Protein AF-A0A1W5D632-F1 (afdb_monomer)

Secondary structure (DSSP, 8-state):
--HHHHHHHHHTSSSSSS--------EEEEEEEEEETT-SSPEEEEEEEEETTSS-EEEEEE------SSGGGSEEEEEEE-TTT--EEEEEEEGGGGSTTSEEEEEEEE-TTS-EEEEEEEEE-----SS--------EEEEEEE-PPPPPP-PPPP--B-TTSSB-PPP----HHHHHHHHHHHHHHHHHHH----

Foldseek 3Di:
DPPVVVVVVVVVVVPPPDDPPVVPQPKDKAWKWKAQQPDPDTDTAWIWIAGLVRPDIDTPDGDQDDQDPDPSRQKIWIWHADPVVRDTAEDIDGSCLSDLQWAKEKEFEAEPVGDTRYIDIDTDHDPPDDDDDPDRDHHYHYHYHYDDDDDDDPDDDDQDADPVRDRPDDDPDQPPCSVCVVVVVVVVVCCVVVVDDD

Mean predicted aligned error: 16.26 Å

Structure (mmCIF, N/CA/C/O backbone):
data_AF-A0A1W5D632-F1
#
_entry.id   AF-A0A1W5D632-F1
#
loop_
_atom_site.group_PDB
_atom_site.id
_atom_site.type_symbol
_atom_site.label_atom_id
_atom_site.label_alt_id
_atom_site.label_comp_id
_atom_site.label_asym_id
_atom_site.label_entity_id
_atom_site.label_seq_id
_atom_site.pdbx_PDB_ins_code
_atom_site.Cartn_x
_atom_site.Cartn_y
_atom_site.Cartn_z
_atom_site.occupancy
_atom_site.B_iso_or_equiv
_atom_site.auth_seq_id
_atom_site.auth_comp_id
_atom_site.auth_asym_id
_atom_site.auth_atom_id
_atom_site.pdbx_PDB_model_num
ATOM 1 N N . MET A 1 1 ? 11.021 -22.655 64.693 1.00 50.50 1 MET A N 1
ATOM 2 C CA . MET A 1 1 ? 11.831 -21.876 63.725 1.00 50.50 1 MET A CA 1
ATOM 3 C C . MET A 1 1 ? 11.764 -22.378 62.275 1.00 50.50 1 MET A C 1
ATOM 5 O O . MET A 1 1 ? 12.268 -21.688 61.406 1.00 50.50 1 MET A O 1
ATOM 9 N N . HIS A 1 2 ? 11.099 -23.499 61.962 1.00 46.38 2 HIS A N 1
ATOM 10 C CA . HIS A 1 2 ? 11.041 -24.023 60.582 1.00 46.38 2 HIS A CA 1
ATOM 11 C C . HIS A 1 2 ? 9.875 -23.495 59.721 1.00 46.38 2 HIS A C 1
ATOM 13 O O . HIS A 1 2 ? 9.861 -23.705 58.517 1.00 46.38 2 HIS A O 1
ATOM 19 N N . TRP A 1 3 ? 8.909 -22.786 60.314 1.00 38.91 3 TRP A N 1
ATOM 20 C CA . TRP A 1 3 ? 7.644 -22.440 59.647 1.00 38.91 3 TRP A CA 1
ATOM 21 C C . TRP A 1 3 ? 7.685 -21.047 58.992 1.00 38.91 3 TRP A C 1
ATOM 23 O O . TRP A 1 3 ? 6.908 -20.753 58.093 1.00 38.91 3 TRP A O 1
ATOM 33 N N . ILE A 1 4 ? 8.643 -20.206 59.399 1.00 51.44 4 ILE A N 1
ATOM 34 C CA . ILE A 1 4 ? 8.851 -18.855 58.851 1.00 51.44 4 ILE A CA 1
ATOM 35 C C . ILE A 1 4 ? 9.631 -18.911 57.525 1.00 51.44 4 ILE A C 1
ATOM 37 O O . ILE A 1 4 ? 9.389 -18.108 56.630 1.00 51.44 4 ILE A O 1
ATOM 41 N N . VAL A 1 5 ? 10.510 -19.905 57.357 1.00 49.22 5 VAL A N 1
ATOM 42 C CA . VAL A 1 5 ? 11.346 -20.053 56.152 1.00 49.22 5 VAL A CA 1
ATOM 43 C C . VAL A 1 5 ? 10.524 -20.515 54.941 1.00 49.22 5 VAL A C 1
ATOM 45 O O . VAL A 1 5 ? 10.772 -20.067 53.828 1.00 49.22 5 VAL A O 1
ATOM 48 N N . VAL A 1 6 ? 9.488 -21.337 55.147 1.00 48.78 6 VAL A N 1
ATOM 49 C CA . VAL A 1 6 ? 8.637 -21.840 54.049 1.00 48.78 6 VAL A CA 1
ATOM 50 C C . VAL A 1 6 ? 7.739 -20.737 53.465 1.00 48.78 6 VAL A C 1
ATOM 52 O O . VAL A 1 6 ? 7.505 -20.707 52.260 1.00 48.78 6 VAL A O 1
ATOM 55 N N . SER A 1 7 ? 7.297 -19.781 54.290 1.00 47.12 7 SER A N 1
ATOM 56 C CA . SER A 1 7 ? 6.433 -18.668 53.856 1.00 47.12 7 SER A CA 1
ATOM 57 C C . SER A 1 7 ? 7.182 -17.623 53.011 1.00 47.12 7 SER A C 1
ATOM 59 O O . SER A 1 7 ? 6.638 -17.075 52.054 1.00 47.12 7 SER A O 1
ATOM 61 N N . LEU A 1 8 ? 8.469 -17.403 53.301 1.00 47.91 8 LEU A N 1
ATOM 62 C CA . LEU A 1 8 ? 9.328 -16.479 52.550 1.00 47.91 8 LEU A CA 1
ATOM 63 C C . LEU A 1 8 ? 9.711 -17.016 51.164 1.00 47.91 8 LEU A C 1
ATOM 65 O O . LEU A 1 8 ? 9.835 -16.237 50.224 1.00 47.91 8 LEU A O 1
ATOM 69 N N . VAL A 1 9 ? 9.823 -18.340 51.020 1.00 52.03 9 VAL A N 1
ATOM 70 C CA . VAL A 1 9 ? 10.097 -18.987 49.727 1.00 52.03 9 VAL A CA 1
ATOM 71 C C . VAL A 1 9 ? 8.848 -19.017 48.839 1.00 52.03 9 VAL A C 1
ATOM 73 O O . VAL A 1 9 ? 8.968 -18.887 47.626 1.00 52.03 9 VAL A O 1
ATOM 76 N N . LEU A 1 10 ? 7.636 -19.101 49.403 1.00 46.00 10 LEU A N 1
ATOM 77 C CA . LEU A 1 10 ? 6.402 -19.046 48.602 1.00 46.00 10 LEU A CA 1
ATOM 78 C C . LEU A 1 10 ? 6.080 -17.628 48.084 1.00 46.00 10 LEU A C 1
ATOM 80 O O . LEU A 1 10 ? 5.500 -17.484 47.010 1.00 46.00 10 LEU A O 1
ATOM 84 N N . MET A 1 11 ? 6.489 -16.579 48.808 1.00 48.22 11 MET A N 1
ATOM 85 C CA . MET A 1 11 ? 6.299 -15.174 48.409 1.00 48.22 11 MET A CA 1
ATOM 86 C C . MET A 1 11 ? 7.312 -14.679 47.363 1.00 48.22 11 MET A C 1
ATOM 88 O O . MET A 1 11 ? 7.039 -13.697 46.678 1.00 48.22 11 MET A O 1
ATOM 92 N N . SER A 1 12 ? 8.447 -15.363 47.177 1.00 48.06 12 SER A N 1
ATOM 93 C CA . SER A 1 12 ? 9.431 -15.020 46.138 1.00 48.06 12 SER A CA 1
ATOM 94 C C . SER A 1 12 ? 9.114 -15.597 44.753 1.00 48.06 12 SER A C 1
ATOM 96 O O . SER A 1 12 ? 9.771 -15.227 43.785 1.00 48.06 12 SER A O 1
ATOM 98 N N . TYR A 1 13 ? 8.110 -16.473 44.627 1.00 43.47 13 TYR A N 1
ATOM 99 C CA . TYR A 1 13 ? 7.649 -16.969 43.320 1.00 43.47 13 TYR A CA 1
ATOM 100 C C . TYR A 1 13 ? 6.470 -16.179 42.742 1.00 43.47 13 TYR A C 1
ATOM 102 O O . TYR A 1 13 ? 6.151 -16.350 41.568 1.00 43.47 13 TYR A O 1
ATOM 110 N N . LEU A 1 14 ? 5.838 -15.288 43.517 1.00 45.06 14 LEU A N 1
ATOM 111 C CA . LEU A 1 14 ? 4.689 -14.508 43.037 1.00 45.06 14 LEU A CA 1
ATOM 112 C C . LEU A 1 14 ? 5.078 -13.151 42.417 1.00 45.06 14 LEU A C 1
ATOM 114 O O . LEU A 1 14 ? 4.251 -12.500 41.788 1.00 45.06 14 LEU A O 1
ATOM 118 N N . THR A 1 15 ? 6.339 -12.730 42.534 1.00 48.25 15 THR A N 1
ATOM 119 C CA . THR A 1 15 ? 6.822 -11.409 42.087 1.00 48.25 15 THR A CA 1
ATOM 120 C C . THR A 1 15 ? 7.487 -11.381 40.707 1.00 48.25 15 THR A C 1
ATOM 122 O O . THR A 1 15 ? 7.914 -10.315 40.279 1.00 48.25 15 THR A O 1
ATOM 125 N N . VAL A 1 16 ? 7.536 -12.496 39.966 1.00 50.16 16 VAL A N 1
ATOM 126 C CA . VAL A 1 16 ? 8.177 -12.549 38.627 1.00 50.16 16 VAL A CA 1
ATOM 127 C C . VAL A 1 16 ? 7.172 -12.785 37.485 1.00 50.16 16 VAL A C 1
ATOM 129 O O . VAL A 1 16 ? 7.555 -12.946 36.334 1.00 50.16 16 VAL A O 1
ATOM 132 N N . ALA A 1 17 ? 5.865 -12.764 37.760 1.00 47.81 17 ALA A N 1
ATOM 133 C CA . ALA A 1 17 ? 4.834 -13.035 36.749 1.00 47.81 17 ALA A CA 1
ATOM 134 C C . ALA A 1 17 ? 4.054 -11.795 36.270 1.00 47.81 17 ALA A C 1
ATOM 136 O O . ALA A 1 17 ? 3.025 -11.946 35.613 1.00 47.81 17 ALA A O 1
ATOM 137 N N . LEU A 1 18 ? 4.518 -10.573 36.561 1.00 49.91 18 LEU A N 1
ATOM 138 C CA . LEU A 1 18 ? 3.980 -9.369 35.924 1.00 49.91 18 LEU A CA 1
ATOM 139 C C . LEU A 1 18 ? 5.031 -8.678 35.050 1.00 49.91 18 LEU A C 1
ATOM 141 O O . LEU A 1 18 ? 6.044 -8.170 35.520 1.00 49.91 18 LEU A O 1
ATOM 145 N N . SER A 1 19 ? 4.681 -8.637 33.764 1.00 48.50 19 SER A N 1
ATOM 146 C CA . SER A 1 19 ? 5.107 -7.687 32.737 1.00 48.50 19 SER A CA 1
ATOM 147 C C . SER A 1 19 ? 6.529 -7.786 32.184 1.00 48.50 19 SER A C 1
ATOM 149 O O . SER A 1 19 ? 7.231 -6.787 32.083 1.00 48.50 19 SER A O 1
ATOM 151 N N . SER A 1 20 ? 6.896 -8.945 31.640 1.00 43.66 20 SER A N 1
ATOM 152 C CA . SER A 1 20 ? 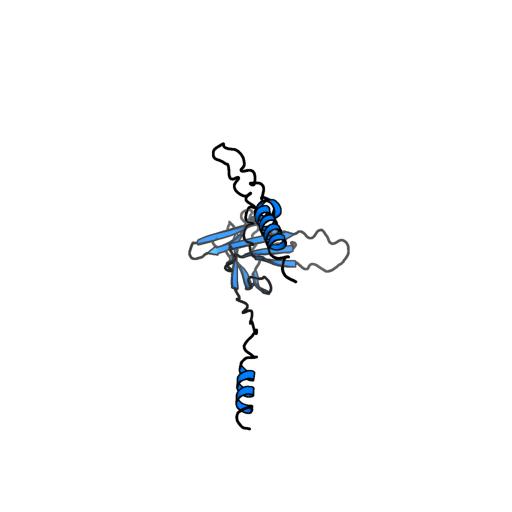7.548 -8.949 30.325 1.00 43.66 20 SER A CA 1
ATOM 153 C C . SER A 1 20 ? 6.462 -9.175 29.274 1.00 43.66 20 SER A C 1
ATOM 155 O O . SER A 1 20 ? 6.236 -10.291 28.812 1.00 43.66 20 SER A O 1
ATOM 157 N N . GLN A 1 21 ? 5.718 -8.116 28.946 1.00 46.38 21 GLN A N 1
ATOM 158 C CA . GLN A 1 21 ? 4.906 -8.114 27.734 1.00 46.38 21 GLN A CA 1
ATOM 159 C C . GLN A 1 21 ? 5.914 -8.006 26.584 1.00 46.38 21 GLN A C 1
ATOM 161 O O . GLN A 1 21 ? 6.254 -6.909 26.145 1.00 46.38 21 GLN A O 1
ATOM 166 N N . GLU A 1 22 ? 6.485 -9.143 26.171 1.00 45.03 22 GLU A N 1
ATOM 167 C CA . GLU A 1 22 ? 7.144 -9.232 24.874 1.00 45.03 22 GLU A CA 1
ATOM 168 C C . GLU A 1 22 ? 6.083 -8.830 23.863 1.00 45.03 22 GLU A C 1
ATOM 170 O O . GLU A 1 22 ? 5.120 -9.548 23.598 1.00 45.03 22 GLU A O 1
ATOM 175 N N . ASN A 1 23 ? 6.208 -7.603 23.375 1.00 52.03 23 ASN A N 1
ATOM 176 C CA . ASN A 1 23 ? 5.409 -7.097 22.287 1.00 52.03 23 ASN A CA 1
ATOM 177 C C . ASN A 1 23 ? 5.907 -7.872 21.065 1.00 52.03 23 ASN A C 1
ATOM 179 O O . ASN A 1 23 ? 6.816 -7.409 20.381 1.00 52.03 23 ASN A O 1
ATOM 183 N N . THR A 1 24 ? 5.427 -9.106 20.883 1.00 56.47 24 THR A N 1
ATOM 184 C CA . THR A 1 24 ? 5.808 -9.967 19.766 1.00 56.47 24 THR A CA 1
ATOM 185 C C . THR A 1 24 ? 5.539 -9.169 18.504 1.00 56.47 24 THR A C 1
ATOM 187 O O . THR A 1 24 ? 4.383 -8.901 18.166 1.00 56.47 24 THR A O 1
ATOM 190 N N . VAL A 1 25 ? 6.607 -8.695 17.865 1.00 66.69 25 VAL A N 1
ATOM 191 C CA . VAL A 1 25 ? 6.507 -7.935 16.625 1.00 66.69 25 VAL A CA 1
ATOM 192 C C . VAL A 1 25 ? 6.055 -8.940 15.580 1.00 66.69 25 VAL A C 1
ATOM 194 O O . VAL A 1 25 ? 6.850 -9.732 15.085 1.00 66.69 25 VAL A O 1
ATOM 197 N N . GLN A 1 26 ? 4.751 -8.971 15.319 1.00 80.12 26 GLN A N 1
ATOM 198 C CA . GLN A 1 26 ? 4.197 -9.773 14.244 1.00 80.12 26 GLN A CA 1
ATOM 199 C C . GLN A 1 26 ? 4.681 -9.154 12.932 1.00 80.12 26 GLN A C 1
ATOM 201 O O . GLN A 1 26 ? 4.262 -8.058 12.558 1.00 80.12 26 GLN A O 1
ATOM 206 N N . GLU A 1 27 ? 5.643 -9.818 12.296 1.00 88.19 27 GLU A N 1
ATOM 207 C CA . GLU A 1 27 ? 6.195 -9.385 11.018 1.00 88.19 27 GLU A CA 1
ATOM 208 C C . GLU A 1 27 ? 5.294 -9.860 9.876 1.00 88.19 27 GLU A C 1
ATOM 210 O O . GLU A 1 27 ? 4.862 -11.012 9.816 1.00 88.19 27 GLU A O 1
ATOM 215 N N . HIS A 1 28 ? 5.020 -8.943 8.958 1.00 91.00 28 HIS A N 1
ATOM 216 C CA . HIS A 1 28 ? 4.263 -9.166 7.739 1.00 91.00 28 HIS A CA 1
ATOM 217 C C . HIS A 1 28 ? 5.188 -8.996 6.535 1.00 91.00 28 HIS A C 1
ATOM 219 O O . HIS A 1 28 ? 6.219 -8.324 6.600 1.00 91.00 28 HIS A O 1
ATOM 225 N N . SER A 1 29 ? 4.827 -9.606 5.409 1.00 92.31 29 SER A N 1
ATOM 226 C CA . SER A 1 29 ? 5.559 -9.451 4.153 1.00 92.31 29 SER A CA 1
ATOM 227 C C . SER A 1 29 ? 4.599 -9.248 2.997 1.00 92.31 29 SER A C 1
ATOM 229 O O . SER A 1 29 ? 3.521 -9.841 2.961 1.00 92.31 29 SER A O 1
ATOM 231 N N . ALA A 1 30 ? 4.999 -8.412 2.044 1.00 92.50 30 ALA A N 1
ATOM 232 C CA . ALA A 1 30 ? 4.218 -8.156 0.845 1.00 92.50 30 ALA A CA 1
ATOM 233 C C . ALA A 1 30 ? 5.113 -7.890 -0.365 1.00 92.50 30 ALA A C 1
ATOM 235 O O . ALA A 1 30 ? 6.205 -7.332 -0.244 1.00 92.50 30 ALA A O 1
ATOM 236 N N . THR A 1 31 ? 4.592 -8.247 -1.537 1.00 94.88 31 THR A N 1
ATOM 237 C CA . THR A 1 31 ? 5.191 -7.932 -2.834 1.00 94.88 31 THR A CA 1
ATOM 238 C C . THR A 1 31 ? 4.327 -6.904 -3.545 1.00 94.88 31 THR A C 1
ATOM 240 O O . THR A 1 31 ? 3.124 -7.103 -3.736 1.00 94.88 31 THR A O 1
ATOM 243 N N . ILE A 1 32 ? 4.956 -5.813 -3.966 1.00 95.19 32 ILE A N 1
ATOM 244 C CA . ILE A 1 32 ? 4.361 -4.801 -4.830 1.00 95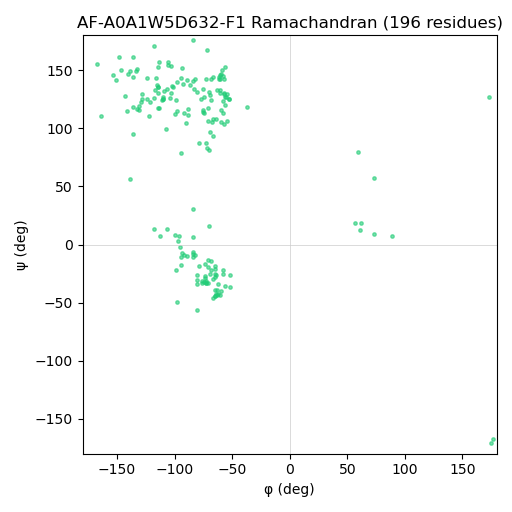.19 32 ILE A CA 1
ATOM 245 C C . ILE A 1 32 ? 4.799 -5.071 -6.263 1.00 95.19 32 ILE A C 1
ATOM 247 O O . ILE A 1 32 ? 5.958 -5.392 -6.534 1.00 95.19 32 ILE A O 1
ATOM 251 N N . TYR A 1 33 ? 3.865 -4.906 -7.186 1.00 94.56 33 TYR A N 1
ATOM 252 C CA . TYR A 1 33 ? 4.041 -5.136 -8.606 1.00 94.56 33 TYR A CA 1
ATOM 253 C C . TYR A 1 33 ? 3.921 -3.834 -9.393 1.00 94.56 33 TYR A C 1
ATOM 255 O O . TYR A 1 33 ? 3.206 -2.905 -9.006 1.00 94.56 33 TYR A O 1
ATOM 263 N N . ALA A 1 34 ? 4.593 -3.811 -10.537 1.00 93.62 34 ALA A N 1
ATOM 264 C CA . ALA A 1 34 ? 4.408 -2.838 -11.593 1.00 93.62 34 ALA A CA 1
ATOM 265 C C . ALA A 1 34 ? 3.851 -3.546 -12.828 1.00 93.62 34 ALA A C 1
ATOM 267 O O . ALA A 1 34 ? 4.308 -4.621 -13.207 1.00 93.62 34 ALA A O 1
ATOM 268 N N . TRP A 1 35 ? 2.853 -2.954 -13.470 1.00 92.50 35 TRP A N 1
ATOM 269 C CA . TRP A 1 35 ? 2.220 -3.525 -14.648 1.00 92.50 35 TRP A CA 1
ATOM 270 C C . TRP A 1 35 ? 2.014 -2.445 -15.713 1.00 92.50 35 TRP A C 1
ATOM 272 O O . TRP A 1 35 ? 1.032 -1.697 -15.658 1.00 92.50 35 TRP A O 1
ATOM 282 N N . PRO A 1 36 ? 2.954 -2.326 -16.667 1.00 90.06 36 PRO A N 1
ATOM 283 C CA . PRO A 1 36 ? 2.768 -1.506 -17.859 1.00 90.06 36 PRO A CA 1
ATOM 284 C C . PRO A 1 36 ? 1.582 -2.014 -18.683 1.00 90.06 36 PRO A C 1
ATOM 286 O O . PRO A 1 36 ? 1.377 -3.224 -18.776 1.00 90.06 36 PRO A O 1
ATOM 289 N N . PHE A 1 37 ? 0.824 -1.115 -19.313 1.00 85.00 37 PHE A N 1
ATOM 290 C CA . PHE A 1 37 ? -0.334 -1.507 -20.135 1.00 85.00 37 PHE A CA 1
ATOM 291 C C . PHE A 1 37 ? 0.053 -2.318 -21.380 1.00 85.00 37 PHE A C 1
ATOM 293 O O . PHE A 1 37 ? -0.752 -3.114 -21.852 1.00 85.00 37 PHE A O 1
ATOM 300 N N . SER A 1 38 ? 1.284 -2.158 -21.869 1.00 82.50 38 SER A N 1
ATOM 301 C CA . SER A 1 38 ? 1.842 -2.947 -22.973 1.00 82.50 38 SER A CA 1
ATOM 302 C C . SER A 1 38 ? 2.211 -4.386 -22.584 1.00 82.50 38 SER A C 1
ATOM 304 O O . SER A 1 38 ? 2.433 -5.226 -23.456 1.00 82.50 38 SER A O 1
ATOM 306 N N . SER A 1 39 ? 2.321 -4.683 -21.283 1.00 86.12 39 SER A N 1
ATOM 307 C CA . SER A 1 39 ? 2.764 -5.988 -20.799 1.00 86.12 39 SER A CA 1
ATOM 308 C C . SER A 1 39 ? 1.577 -6.908 -20.553 1.00 86.12 39 SER A C 1
ATOM 310 O O . SER A 1 39 ? 0.587 -6.529 -19.926 1.00 86.12 39 SER A O 1
ATOM 312 N N . ALA A 1 40 ? 1.712 -8.172 -20.951 1.00 87.25 40 ALA A N 1
ATOM 313 C CA . ALA A 1 40 ? 0.713 -9.195 -20.659 1.00 87.25 40 ALA A CA 1
ATOM 314 C C . ALA A 1 40 ? 0.646 -9.556 -19.162 1.00 87.25 40 ALA A C 1
ATOM 316 O O . ALA A 1 40 ? -0.385 -10.041 -18.697 1.00 87.25 40 ALA A O 1
ATOM 317 N N . GLN A 1 41 ? 1.736 -9.352 -18.410 1.00 88.38 41 GLN A N 1
ATOM 318 C CA . GLN A 1 41 ? 1.843 -9.757 -17.005 1.00 88.38 41 GLN A CA 1
ATOM 319 C C . GLN A 1 41 ? 2.537 -8.689 -16.139 1.00 88.38 41 GLN A C 1
ATOM 321 O O . GLN A 1 41 ? 3.412 -7.967 -16.632 1.00 88.38 41 GLN A O 1
ATOM 326 N N . PRO A 1 42 ? 2.169 -8.589 -14.847 1.00 91.75 42 PRO A N 1
ATOM 327 C CA . PRO A 1 42 ? 2.843 -7.716 -13.892 1.00 91.75 42 PRO A CA 1
ATOM 328 C C . PRO A 1 42 ? 4.263 -8.210 -13.580 1.00 91.75 42 PRO A C 1
ATOM 330 O O . PRO A 1 42 ? 4.500 -9.409 -13.433 1.00 91.75 42 PRO A O 1
ATOM 333 N N . SER A 1 43 ? 5.201 -7.280 -13.412 1.00 91.94 43 SER A N 1
ATOM 334 C CA . SER A 1 43 ? 6.557 -7.536 -12.922 1.00 91.94 43 SER A CA 1
ATOM 335 C C . SER A 1 43 ? 6.698 -7.107 -11.460 1.00 91.94 43 SER A C 1
ATOM 337 O O . SER A 1 43 ? 5.962 -6.248 -10.969 1.00 91.94 43 SER A O 1
ATOM 339 N N . LYS A 1 44 ? 7.629 -7.724 -10.726 1.00 93.44 44 LYS A N 1
ATOM 340 C CA . LYS A 1 44 ? 7.902 -7.340 -9.335 1.00 93.44 44 LYS A CA 1
ATOM 341 C C . LYS A 1 44 ? 8.554 -5.961 -9.289 1.00 93.44 44 LYS A C 1
ATOM 343 O O . LYS A 1 44 ? 9.555 -5.733 -9.959 1.00 93.44 44 LYS A O 1
ATOM 348 N N . LEU A 1 45 ? 7.995 -5.079 -8.467 1.00 93.25 45 LEU A N 1
ATOM 349 C CA . LEU A 1 45 ? 8.535 -3.749 -8.196 1.00 93.25 45 LEU A CA 1
ATOM 350 C C . LEU A 1 45 ? 9.331 -3.740 -6.894 1.00 93.25 45 LEU A C 1
ATOM 352 O O . LEU A 1 45 ? 10.445 -3.223 -6.861 1.00 93.25 45 LEU A O 1
ATOM 356 N N . ALA A 1 46 ? 8.755 -4.282 -5.819 1.00 93.50 46 ALA A N 1
ATOM 357 C CA . ALA A 1 46 ? 9.392 -4.284 -4.511 1.00 93.50 46 ALA A CA 1
ATOM 358 C C . ALA A 1 46 ? 8.920 -5.445 -3.634 1.00 93.50 46 ALA A C 1
ATOM 360 O O . ALA A 1 46 ? 7.744 -5.800 -3.664 1.00 93.50 46 ALA A O 1
ATOM 361 N N . ASP A 1 47 ? 9.822 -5.966 -2.808 1.00 93.94 47 ASP A N 1
ATOM 362 C CA . ASP A 1 47 ? 9.505 -6.891 -1.720 1.00 93.94 47 ASP A CA 1
ATOM 363 C C . ASP A 1 47 ? 9.815 -6.196 -0.392 1.00 93.94 47 ASP A C 1
ATOM 365 O O . ASP A 1 47 ? 10.904 -5.638 -0.221 1.00 93.94 47 ASP A O 1
ATOM 369 N N . LEU A 1 48 ? 8.869 -6.224 0.546 1.00 92.06 48 LEU A N 1
ATOM 370 C CA . LEU A 1 48 ? 9.028 -5.585 1.848 1.00 92.06 48 LEU A CA 1
ATOM 371 C C . LEU A 1 48 ? 8.620 -6.491 3.005 1.00 92.06 48 LEU A C 1
ATOM 373 O O . LEU A 1 48 ? 7.708 -7.311 2.886 1.00 92.06 48 LEU A O 1
ATOM 377 N N . THR A 1 49 ? 9.268 -6.259 4.140 1.00 92.88 49 THR A N 1
ATOM 378 C CA . THR A 1 49 ? 8.911 -6.801 5.449 1.00 92.88 49 THR A CA 1
ATOM 379 C C . THR A 1 49 ? 8.552 -5.640 6.365 1.00 92.88 49 THR A C 1
ATOM 381 O O . THR A 1 49 ? 9.268 -4.636 6.402 1.00 92.88 49 THR A O 1
ATOM 384 N N . TYR A 1 50 ? 7.440 -5.743 7.087 1.00 91.19 50 TYR A N 1
ATOM 385 C CA . TYR A 1 50 ? 6.935 -4.649 7.910 1.00 91.19 50 TYR A CA 1
ATOM 386 C C . TYR A 1 50 ? 6.198 -5.115 9.163 1.00 91.19 50 TYR A C 1
ATOM 388 O O . TYR A 1 50 ? 5.732 -6.249 9.236 1.00 91.19 50 TYR A O 1
ATOM 396 N N . ASP A 1 51 ? 6.048 -4.210 10.129 1.00 89.12 51 ASP A N 1
ATOM 397 C CA . ASP A 1 51 ? 5.121 -4.345 11.250 1.00 89.12 51 ASP A CA 1
ATOM 398 C C . ASP A 1 51 ? 3.895 -3.424 11.083 1.00 89.12 51 ASP A C 1
ATOM 400 O O . ASP A 1 51 ? 3.932 -2.407 10.387 1.00 89.12 51 ASP A O 1
ATOM 404 N N . LEU A 1 52 ? 2.783 -3.762 11.741 1.00 84.75 52 LEU A N 1
ATOM 405 C CA . LEU A 1 52 ? 1.520 -3.012 11.610 1.00 84.75 52 LEU A CA 1
ATOM 406 C C . LEU A 1 52 ? 1.590 -1.575 12.117 1.00 84.75 52 LEU A C 1
ATOM 408 O O . LEU A 1 52 ? 0.826 -0.719 11.681 1.00 84.75 52 LEU A O 1
ATOM 412 N N . TYR A 1 53 ? 2.497 -1.319 13.050 1.00 79.19 53 TYR A N 1
ATOM 413 C CA . TYR A 1 53 ? 2.624 -0.029 13.714 1.00 79.19 53 TYR A CA 1
ATOM 414 C C . TYR A 1 53 ? 3.702 0.851 13.072 1.00 79.19 53 TYR A C 1
ATOM 416 O O . TYR A 1 53 ? 4.022 1.905 13.617 1.00 79.19 53 TYR A O 1
ATOM 424 N N . GLY A 1 54 ? 4.269 0.428 11.934 1.00 70.31 54 GLY A N 1
ATOM 425 C CA . GLY A 1 54 ? 5.279 1.183 11.190 1.00 70.31 54 GLY A CA 1
ATOM 426 C C . GLY A 1 54 ? 6.574 1.430 11.970 1.00 70.31 54 GLY A C 1
ATOM 427 O O . GLY A 1 54 ? 7.342 2.318 11.608 1.00 70.31 54 GLY A O 1
ATOM 428 N N . ARG A 1 55 ? 6.832 0.668 13.039 1.00 76.19 55 ARG A N 1
ATOM 429 C CA . ARG A 1 55 ? 8.066 0.746 13.833 1.00 76.19 55 ARG A CA 1
ATOM 430 C C . ARG A 1 55 ? 9.242 0.137 13.083 1.00 76.19 55 ARG A C 1
ATOM 432 O O . ARG A 1 55 ? 10.382 0.530 13.316 1.00 76.19 55 ARG A O 1
ATOM 439 N N . ARG A 1 56 ? 8.979 -0.816 12.186 1.00 80.19 56 ARG A N 1
ATOM 440 C CA . ARG A 1 56 ? 9.988 -1.463 11.351 1.00 80.19 56 ARG A CA 1
ATOM 441 C C . ARG A 1 56 ? 9.424 -1.699 9.958 1.00 80.19 56 ARG A C 1
ATOM 443 O O . ARG A 1 56 ? 8.503 -2.483 9.784 1.00 80.19 56 ARG A O 1
ATOM 450 N N . THR A 1 57 ? 10.003 -1.039 8.959 1.00 84.94 57 THR A N 1
ATOM 451 C CA . THR A 1 57 ? 9.738 -1.304 7.538 1.00 84.94 57 THR A CA 1
ATOM 452 C C . THR A 1 57 ? 11.071 -1.487 6.832 1.00 84.94 57 THR A C 1
ATOM 454 O O . THR A 1 57 ? 11.928 -0.607 6.888 1.00 84.94 57 THR A O 1
ATOM 457 N N . VAL A 1 58 ? 11.259 -2.636 6.191 1.00 88.44 58 VAL A N 1
ATOM 458 C CA . VAL A 1 58 ? 12.474 -2.985 5.454 1.00 88.44 58 VAL A CA 1
ATOM 459 C C . VAL A 1 58 ? 12.082 -3.334 4.029 1.00 88.44 58 VAL A C 1
ATOM 461 O O . VAL A 1 58 ? 11.246 -4.207 3.8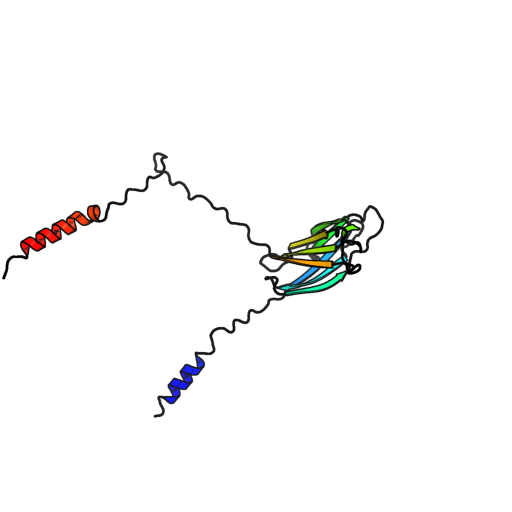07 1.00 88.44 58 VAL A O 1
ATOM 464 N N . ILE A 1 59 ? 12.692 -2.657 3.058 1.00 87.19 59 ILE A N 1
ATOM 465 C CA . ILE A 1 59 ? 12.600 -3.053 1.653 1.00 87.19 59 ILE A CA 1
ATOM 466 C C . ILE A 1 59 ? 13.722 -4.042 1.389 1.00 87.19 59 ILE A C 1
ATOM 468 O O . ILE A 1 59 ? 14.896 -3.679 1.402 1.00 87.19 59 ILE A O 1
ATOM 472 N N . ASN A 1 60 ? 13.348 -5.292 1.155 1.00 88.62 60 ASN A N 1
ATOM 473 C CA . ASN A 1 60 ? 14.290 -6.361 0.848 1.00 88.62 60 ASN A CA 1
ATOM 474 C C . ASN A 1 60 ? 14.776 -6.254 -0.600 1.00 88.62 60 ASN A C 1
ATOM 476 O O . ASN A 1 60 ? 15.916 -6.591 -0.909 1.00 88.62 60 ASN A O 1
ATOM 480 N N . HIS A 1 61 ? 13.904 -5.786 -1.495 1.00 90.62 61 HIS A N 1
ATOM 481 C CA . HIS A 1 61 ? 14.203 -5.672 -2.913 1.00 90.62 61 HIS A CA 1
ATOM 482 C C . HIS A 1 61 ? 13.419 -4.525 -3.552 1.00 90.62 61 HIS A C 1
ATOM 484 O O . HIS A 1 61 ? 12.247 -4.334 -3.235 1.00 90.62 61 HIS A O 1
ATOM 490 N N . PHE A 1 62 ? 14.046 -3.790 -4.472 1.00 90.25 62 PHE A N 1
ATOM 491 C CA . PHE A 1 62 ? 13.398 -2.789 -5.319 1.00 90.25 62 PHE A CA 1
ATOM 492 C C . PHE A 1 62 ? 14.017 -2.824 -6.718 1.00 90.25 62 PHE A C 1
ATOM 494 O O . PHE A 1 62 ? 15.234 -2.700 -6.852 1.00 90.25 62 PHE A O 1
ATOM 501 N N . THR A 1 63 ? 13.179 -2.943 -7.746 1.00 89.44 63 THR A N 1
ATOM 502 C CA . THR A 1 63 ? 13.590 -2.910 -9.154 1.00 89.44 63 THR A CA 1
ATOM 503 C C . THR A 1 63 ? 12.672 -1.971 -9.919 1.00 89.44 63 THR A C 1
ATOM 505 O O . THR A 1 63 ? 11.473 -2.219 -10.027 1.00 89.44 63 THR A O 1
ATOM 508 N N . ALA A 1 64 ? 13.228 -0.882 -10.456 1.00 84.06 64 ALA A N 1
ATOM 509 C CA . ALA A 1 64 ? 12.457 0.056 -11.264 1.00 84.06 64 ALA A CA 1
ATOM 510 C C . ALA A 1 64 ? 11.897 -0.642 -12.525 1.00 84.06 64 ALA A C 1
ATOM 512 O O . ALA A 1 64 ? 12.593 -1.474 -13.116 1.00 84.06 64 ALA A O 1
ATOM 513 N N . PRO A 1 65 ? 10.666 -0.317 -12.963 1.00 82.56 65 PRO A N 1
ATOM 514 C CA . PRO A 1 65 ? 10.101 -0.886 -14.181 1.00 82.56 65 PRO A CA 1
ATOM 515 C C . PRO A 1 65 ? 10.954 -0.538 -15.403 1.00 82.56 65 PRO A C 1
ATOM 517 O O . PRO A 1 65 ? 11.449 0.583 -15.521 1.00 82.56 65 PRO A O 1
ATOM 520 N N . ALA A 1 66 ? 11.089 -1.478 -16.340 1.00 73.62 66 ALA A N 1
ATOM 521 C CA . ALA A 1 66 ? 11.759 -1.215 -17.608 1.00 73.62 66 ALA A CA 1
ATOM 522 C C . ALA A 1 66 ? 10.937 -0.208 -18.429 1.00 73.62 66 ALA A C 1
ATOM 524 O O . ALA A 1 66 ? 9.867 -0.531 -18.948 1.00 73.62 66 ALA A O 1
ATOM 525 N N . LEU A 1 67 ? 11.439 1.021 -18.529 1.00 69.88 67 LEU A N 1
ATOM 526 C CA . LEU A 1 67 ? 10.835 2.074 -19.334 1.00 69.88 67 LEU A CA 1
ATOM 527 C C . LEU A 1 67 ? 11.130 1.781 -20.804 1.00 69.88 67 LEU A C 1
ATOM 529 O O . LEU A 1 67 ? 12.282 1.788 -21.231 1.00 69.88 67 LEU A O 1
ATOM 533 N N . SER A 1 68 ? 10.094 1.495 -21.583 1.00 62.78 68 SER A N 1
ATOM 534 C CA . SER A 1 68 ? 10.204 1.393 -23.038 1.00 62.78 68 SER A CA 1
ATOM 535 C C . SER A 1 68 ? 9.678 2.685 -23.648 1.00 62.78 68 SER A C 1
ATOM 537 O O . SER A 1 68 ? 8.633 3.182 -23.250 1.00 62.78 68 SER A O 1
ATOM 539 N N . SER A 1 69 ? 10.391 3.238 -24.625 1.00 60.28 69 SER A N 1
ATOM 540 C CA . SER A 1 69 ? 10.120 4.542 -25.254 1.00 60.28 69 SER A CA 1
ATOM 541 C C . SER A 1 69 ? 8.861 4.588 -26.141 1.00 60.28 69 SER A C 1
ATOM 543 O O . SER A 1 69 ? 8.697 5.510 -26.936 1.00 60.28 69 SER A O 1
ATOM 545 N N . SER A 1 70 ? 7.966 3.604 -26.023 1.00 64.81 70 SER A N 1
ATOM 546 C CA . SER A 1 70 ? 6.696 3.573 -26.753 1.00 64.81 70 SER A CA 1
ATOM 547 C C . SER A 1 70 ? 5.636 4.401 -26.013 1.00 64.81 70 SER A C 1
ATOM 549 O O . SER A 1 70 ? 5.558 4.307 -24.788 1.00 64.81 70 SER A O 1
ATOM 551 N N . PRO A 1 71 ? 4.774 5.160 -26.713 1.00 65.12 71 PRO A N 1
ATOM 552 C CA . PRO A 1 71 ? 3.693 5.932 -26.090 1.00 65.12 71 PRO A CA 1
ATOM 553 C C . PRO A 1 71 ? 2.716 5.073 -25.266 1.00 65.12 71 PRO A C 1
ATOM 555 O O . PRO A 1 71 ? 2.128 5.555 -24.304 1.00 65.12 71 PRO A O 1
ATOM 558 N N . GLU A 1 72 ? 2.584 3.782 -25.580 1.00 66.00 72 GLU A N 1
ATOM 559 C CA . GLU A 1 72 ? 1.755 2.827 -24.821 1.00 66.00 72 GLU A CA 1
ATOM 560 C C . GLU A 1 72 ? 2.336 2.476 -23.439 1.00 66.00 72 GLU A C 1
ATOM 562 O O . GLU A 1 72 ? 1.654 1.903 -22.588 1.00 66.00 72 GLU A O 1
ATOM 567 N N . ASN A 1 73 ? 3.600 2.833 -23.208 1.00 67.62 73 ASN A N 1
ATOM 568 C CA . ASN A 1 73 ? 4.315 2.630 -21.956 1.00 67.62 73 ASN A CA 1
ATOM 569 C C . ASN A 1 73 ? 4.379 3.873 -21.090 1.00 67.62 73 ASN A C 1
ATOM 571 O O . ASN A 1 73 ? 5.068 3.837 -20.080 1.00 67.62 73 ASN A O 1
ATOM 575 N N . ASP A 1 74 ? 3.672 4.949 -21.436 1.00 84.44 74 ASP A N 1
ATOM 576 C CA . ASP A 1 74 ? 3.670 6.147 -20.600 1.00 84.44 74 ASP A CA 1
ATOM 577 C C . ASP A 1 74 ? 2.943 5.917 -19.269 1.00 84.44 74 ASP A C 1
ATOM 579 O O . ASP A 1 74 ? 3.228 6.595 -18.293 1.00 84.44 74 ASP A O 1
ATOM 583 N N . LEU A 1 75 ? 2.052 4.925 -19.175 1.00 89.69 75 LEU A N 1
ATOM 584 C CA . LEU A 1 75 ? 1.336 4.606 -17.941 1.00 89.69 75 LEU A CA 1
ATOM 585 C C . LEU A 1 75 ? 1.722 3.228 -17.401 1.00 89.69 75 LEU A C 1
ATOM 587 O O . LEU A 1 75 ? 1.760 2.228 -18.119 1.00 89.69 75 LEU A O 1
ATOM 591 N N . ILE A 1 76 ? 1.946 3.167 -16.090 1.00 91.88 76 ILE A N 1
ATOM 592 C CA . ILE A 1 76 ? 2.266 1.943 -15.359 1.00 91.88 76 ILE A CA 1
ATOM 593 C C . ILE A 1 76 ? 1.316 1.829 -14.174 1.00 91.88 76 ILE A C 1
ATOM 595 O O . ILE A 1 76 ? 1.150 2.764 -13.388 1.00 91.88 76 ILE A O 1
ATOM 599 N N . ARG A 1 77 ? 0.686 0.663 -14.028 1.00 93.75 77 ARG A N 1
ATOM 600 C CA . ARG A 1 77 ? -0.109 0.341 -12.843 1.00 93.75 77 ARG A CA 1
ATOM 601 C C . ARG A 1 77 ? 0.837 -0.095 -11.730 1.00 93.75 77 ARG A C 1
ATOM 603 O O . ARG A 1 77 ? 1.673 -0.962 -11.952 1.00 93.75 77 ARG A O 1
ATOM 610 N N . ILE A 1 78 ? 0.686 0.453 -10.533 1.00 95.00 78 ILE A N 1
ATOM 611 C CA . ILE A 1 78 ? 1.467 0.096 -9.343 1.00 95.00 78 ILE A CA 1
ATOM 612 C C . ILE A 1 78 ? 0.516 -0.453 -8.290 1.00 95.00 78 ILE A C 1
ATOM 614 O O . ILE A 1 78 ? -0.484 0.193 -7.980 1.00 95.00 78 ILE A O 1
ATOM 618 N N . GLY A 1 79 ? 0.772 -1.647 -7.763 1.00 95.38 79 GLY A N 1
ATOM 619 C CA . GLY A 1 79 ? -0.220 -2.295 -6.913 1.00 95.38 79 GLY A CA 1
ATOM 620 C C . GLY A 1 79 ? 0.114 -3.702 -6.457 1.00 95.38 79 GLY A C 1
ATOM 621 O O . GLY A 1 79 ? 1.220 -4.202 -6.638 1.00 95.38 79 GLY A O 1
ATOM 622 N N . VAL A 1 80 ? -0.882 -4.335 -5.849 1.00 94.44 80 VAL A N 1
ATOM 623 C CA . VAL A 1 80 ? -0.862 -5.732 -5.427 1.00 94.44 80 VAL A CA 1
ATOM 624 C C . VAL A 1 80 ? -1.653 -6.555 -6.434 1.00 94.44 80 VAL A C 1
ATOM 626 O O . VAL A 1 80 ? -2.752 -6.171 -6.849 1.00 94.44 80 VAL A O 1
ATOM 629 N N . TYR A 1 81 ? -1.093 -7.702 -6.798 1.00 92.12 81 TYR A N 1
ATOM 630 C CA . TYR A 1 81 ? -1.732 -8.686 -7.654 1.00 92.12 81 TYR A CA 1
ATOM 631 C C . TYR A 1 81 ? -2.059 -9.935 -6.840 1.00 92.12 81 TYR A C 1
ATOM 633 O O . TYR A 1 81 ? -1.169 -10.522 -6.224 1.00 92.12 81 TYR A O 1
ATOM 641 N N . ASP A 1 82 ? -3.329 -10.333 -6.839 1.00 89.94 82 ASP A N 1
ATOM 642 C CA . ASP A 1 82 ? -3.763 -11.587 -6.234 1.00 89.94 82 ASP A CA 1
ATOM 643 C C . ASP A 1 82 ? -3.741 -12.701 -7.2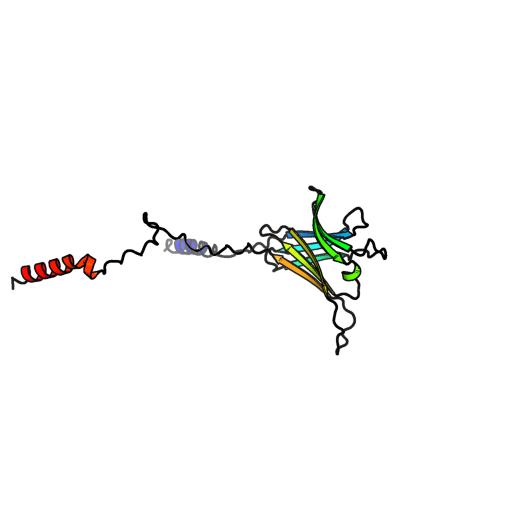98 1.00 89.94 82 ASP A C 1
ATOM 645 O O . ASP A 1 82 ? -4.533 -12.666 -8.246 1.00 89.94 82 ASP A O 1
ATOM 649 N N . PRO A 1 83 ? -2.857 -13.709 -7.175 1.00 85.44 83 PRO A N 1
ATOM 650 C CA . PRO A 1 83 ? -2.754 -14.778 -8.157 1.00 85.44 83 PRO A CA 1
ATOM 651 C C . PRO A 1 83 ? -3.952 -15.736 -8.142 1.00 85.44 83 PRO A C 1
ATOM 653 O O . PRO A 1 83 ? -4.139 -16.435 -9.142 1.00 85.44 83 PRO A O 1
ATOM 656 N N . VAL A 1 84 ? -4.735 -15.782 -7.056 1.00 90.06 84 VAL A N 1
ATOM 657 C CA . VAL A 1 84 ? -5.899 -16.665 -6.894 1.00 90.06 84 VAL A CA 1
ATOM 658 C C . VAL A 1 84 ? -7.104 -16.065 -7.603 1.00 90.06 84 VAL A C 1
ATOM 660 O O . VAL A 1 84 ? -7.661 -16.684 -8.506 1.00 90.06 84 VAL A O 1
ATOM 663 N N . THR A 1 85 ? -7.472 -14.834 -7.247 1.00 91.81 85 THR A N 1
ATOM 664 C CA . THR A 1 85 ? -8.623 -14.139 -7.850 1.00 91.81 85 THR A CA 1
ATOM 665 C C . THR A 1 85 ? -8.289 -13.470 -9.182 1.00 91.81 85 THR A C 1
ATOM 667 O O . THR A 1 85 ? -9.187 -12.989 -9.870 1.00 91.81 85 THR A O 1
ATOM 670 N N . LYS A 1 86 ? -6.999 -13.415 -9.549 1.00 88.75 86 LYS A N 1
ATOM 671 C CA . LYS A 1 86 ? -6.471 -12.637 -10.684 1.00 88.75 86 LYS A CA 1
ATOM 672 C C . LYS A 1 86 ? -6.809 -11.145 -10.584 1.00 88.75 86 LYS A C 1
ATOM 674 O O . LYS A 1 86 ? -6.735 -10.429 -11.583 1.00 88.75 86 LYS A O 1
ATOM 679 N N . ALA A 1 87 ? -7.163 -10.669 -9.389 1.00 90.62 87 ALA A N 1
ATOM 680 C CA . ALA A 1 87 ? -7.549 -9.292 -9.155 1.00 90.62 87 ALA A CA 1
ATOM 681 C C . ALA A 1 87 ? -6.320 -8.392 -8.993 1.00 90.62 87 ALA A C 1
ATOM 683 O O . ALA A 1 87 ? -5.320 -8.748 -8.365 1.00 90.62 87 ALA A O 1
ATOM 684 N N . TRP A 1 88 ? -6.431 -7.184 -9.538 1.00 91.88 88 TRP A N 1
ATOM 685 C CA . TRP A 1 88 ? -5.451 -6.120 -9.374 1.00 91.88 88 TRP A CA 1
ATOM 686 C C . TRP A 1 88 ? -5.998 -5.046 -8.439 1.00 91.88 88 TRP A C 1
ATOM 688 O O . TRP A 1 88 ? -7.128 -4.588 -8.611 1.00 91.88 88 TRP A O 1
ATOM 698 N N . ARG A 1 89 ? -5.181 -4.600 -7.483 1.00 92.44 89 ARG A N 1
ATOM 699 C CA . ARG A 1 89 ? -5.502 -3.475 -6.596 1.00 92.44 89 ARG A CA 1
ATOM 700 C C . ARG A 1 89 ? -4.337 -2.506 -6.564 1.00 92.44 89 ARG A C 1
ATOM 702 O O . ARG A 1 89 ? -3.253 -2.852 -6.102 1.00 92.44 89 ARG A O 1
ATOM 709 N N . GLY A 1 90 ? -4.543 -1.289 -7.047 1.00 91.69 90 GLY A N 1
ATOM 710 C CA . GLY A 1 90 ? -3.457 -0.328 -7.139 1.00 91.69 90 GLY A CA 1
ATOM 711 C C . GLY A 1 90 ? -3.848 0.983 -7.791 1.00 91.69 90 GLY A C 1
ATOM 712 O O . GLY A 1 90 ? -5.022 1.271 -8.009 1.00 91.69 90 GLY A O 1
ATOM 713 N N . THR A 1 91 ? -2.829 1.761 -8.113 1.00 94.75 91 THR A N 1
ATOM 714 C CA . THR A 1 91 ? -2.931 3.068 -8.759 1.00 94.75 91 THR A CA 1
ATOM 715 C C . THR A 1 91 ? -2.245 3.045 -10.120 1.00 94.75 91 THR A C 1
ATOM 717 O O . THR A 1 91 ? -1.581 2.073 -10.477 1.00 94.75 91 THR A O 1
ATOM 720 N N . VAL A 1 92 ? -2.424 4.104 -10.905 1.00 93.94 92 VAL A N 1
ATOM 721 C CA . VAL A 1 92 ? -1.726 4.303 -12.180 1.00 93.94 92 VAL A CA 1
ATOM 722 C C . VAL A 1 92 ? -0.829 5.524 -12.039 1.00 93.94 92 VAL A C 1
ATOM 724 O O . VAL A 1 92 ? -1.244 6.527 -11.463 1.00 93.94 92 VAL A O 1
ATOM 727 N N . THR A 1 93 ? 0.395 5.436 -12.547 1.00 92.56 93 THR A N 1
ATOM 728 C CA . THR A 1 93 ? 1.360 6.539 -12.561 1.00 92.56 93 THR A CA 1
ATOM 729 C C . THR A 1 93 ? 2.052 6.623 -13.918 1.00 92.56 93 THR A C 1
ATOM 731 O O . THR A 1 93 ? 2.040 5.648 -14.672 1.00 92.56 93 THR A O 1
ATOM 734 N N . SER A 1 94 ? 2.655 7.773 -14.234 1.00 90.50 94 SER A N 1
ATOM 735 C CA . SER A 1 94 ? 3.445 7.898 -15.463 1.00 90.50 94 SER A CA 1
ATOM 736 C C . SER A 1 94 ? 4.766 7.145 -15.330 1.00 90.50 94 SER A C 1
ATOM 738 O O . SER A 1 94 ? 5.406 7.172 -14.283 1.00 90.50 94 SER A O 1
ATOM 740 N N . ALA A 1 95 ? 5.215 6.504 -16.395 1.00 88.94 95 ALA A N 1
ATOM 741 C CA . ALA A 1 95 ? 6.483 5.798 -16.469 1.00 88.94 95 ALA A CA 1
ATOM 742 C C . ALA A 1 95 ? 7.679 6.743 -16.268 1.00 88.94 95 ALA A C 1
ATOM 744 O O . ALA A 1 95 ? 8.639 6.392 -15.584 1.00 88.94 95 ALA A O 1
ATOM 745 N N . SER A 1 96 ? 7.563 7.990 -16.735 1.00 86.94 96 SER A N 1
ATOM 746 C CA . SER A 1 96 ? 8.559 9.049 -16.507 1.00 86.94 96 SER A CA 1
ATOM 747 C C . SER A 1 96 ? 8.816 9.341 -15.020 1.00 86.94 96 SER A C 1
ATOM 749 O O . SER A 1 96 ? 9.887 9.811 -14.649 1.00 86.94 96 SER A O 1
ATOM 751 N N . SER A 1 97 ? 7.880 8.994 -14.131 1.00 88.88 97 SER A N 1
ATOM 752 C CA . SER A 1 97 ? 8.043 9.150 -12.679 1.00 88.88 97 SER A CA 1
ATOM 753 C C . SER A 1 97 ? 9.102 8.219 -12.065 1.00 88.88 97 SER A C 1
ATOM 755 O O . SER A 1 97 ? 9.497 8.415 -10.911 1.00 88.88 97 SER A O 1
ATOM 757 N N . PHE A 1 98 ? 9.547 7.200 -12.809 1.00 86.25 98 PHE A N 1
ATOM 758 C CA . PHE A 1 98 ? 10.614 6.278 -12.412 1.00 86.25 98 PHE A CA 1
ATOM 759 C C . PHE A 1 98 ? 11.989 6.679 -12.949 1.00 86.25 98 PHE A C 1
ATOM 761 O O . PHE A 1 98 ? 12.973 6.020 -12.610 1.00 86.25 98 PHE A O 1
ATOM 768 N N . ASP A 1 99 ? 12.066 7.756 -13.734 1.00 83.69 99 ASP A N 1
ATOM 769 C CA . ASP A 1 99 ? 13.307 8.251 -14.320 1.00 83.69 99 ASP A CA 1
ATOM 770 C C . ASP A 1 99 ? 14.385 8.535 -13.256 1.00 83.69 99 ASP A C 1
ATOM 772 O O . ASP A 1 99 ? 14.102 8.823 -12.082 1.00 83.69 99 ASP A O 1
ATOM 776 N N . SER A 1 100 ? 15.651 8.437 -13.666 1.00 78.88 100 SER A N 1
ATOM 777 C CA . SER A 1 100 ? 16.802 8.673 -12.795 1.00 78.88 100 SER A CA 1
ATOM 778 C C . SER A 1 100 ? 16.904 10.131 -12.310 1.00 78.88 100 SER A C 1
ATOM 780 O O . SER A 1 100 ? 17.530 10.411 -11.292 1.00 78.88 100 SER A O 1
ATOM 782 N N . SER A 1 101 ? 16.242 11.073 -12.975 1.00 79.31 101 SER A N 1
ATOM 783 C CA . SER A 1 101 ? 16.187 12.485 -12.577 1.00 79.31 101 SER A CA 1
ATOM 784 C C . SER A 1 101 ? 15.107 12.802 -11.533 1.00 79.31 101 SER A C 1
ATOM 786 O O . SER A 1 101 ? 15.106 13.893 -10.959 1.00 79.31 101 SER A O 1
ATOM 788 N N . VAL A 1 102 ? 14.197 11.859 -11.250 1.00 84.19 102 VAL A N 1
ATOM 789 C CA . VAL A 1 102 ? 13.006 12.097 -10.423 1.00 84.19 102 VAL A CA 1
ATOM 790 C C . VAL A 1 102 ? 13.120 11.403 -9.062 1.00 84.19 102 VAL A C 1
ATOM 792 O O . VAL A 1 102 ? 13.436 10.207 -8.956 1.00 84.19 102 VAL A O 1
ATOM 795 N N . ASN A 1 103 ? 12.822 12.148 -7.993 1.00 86.44 103 ASN A N 1
ATOM 796 C CA . ASN A 1 103 ? 12.666 11.571 -6.660 1.00 86.44 103 ASN A CA 1
ATOM 797 C C . ASN A 1 103 ? 11.329 10.843 -6.581 1.00 86.44 103 ASN A C 1
ATOM 799 O O . ASN A 1 103 ? 10.293 11.360 -7.001 1.00 86.44 103 ASN A O 1
ATOM 803 N N . GLY A 1 104 ? 11.362 9.632 -6.039 1.00 88.44 104 GLY A N 1
ATOM 804 C CA . GLY A 1 104 ? 10.213 8.740 -6.024 1.00 88.44 104 GLY A CA 1
ATOM 805 C C . GLY A 1 104 ? 9.866 8.313 -4.615 1.00 88.44 104 GLY A C 1
ATOM 806 O O . GLY A 1 104 ? 10.756 8.072 -3.803 1.00 88.44 104 GLY A O 1
ATOM 807 N N . ARG A 1 105 ? 8.577 8.189 -4.326 1.00 90.75 105 ARG A N 1
ATOM 808 C CA . ARG A 1 105 ? 8.093 7.671 -3.056 1.00 90.75 105 ARG A CA 1
ATOM 809 C C . ARG A 1 105 ? 7.042 6.594 -3.276 1.00 90.75 105 ARG A C 1
ATOM 811 O O . ARG A 1 105 ? 5.979 6.876 -3.826 1.00 90.75 105 ARG A O 1
ATOM 818 N N . LEU A 1 106 ? 7.321 5.383 -2.804 1.00 91.75 106 LEU A N 1
ATOM 819 C CA . LEU A 1 106 ? 6.357 4.288 -2.783 1.00 91.75 106 LEU A CA 1
ATOM 820 C C . LEU A 1 106 ? 5.556 4.349 -1.482 1.00 91.75 106 LEU A C 1
ATOM 822 O O . LEU A 1 106 ? 6.112 4.194 -0.401 1.00 91.75 106 LEU A O 1
ATOM 826 N N . ARG A 1 107 ? 4.249 4.572 -1.582 1.00 92.56 107 ARG A N 1
ATOM 827 C CA . ARG A 1 107 ? 3.320 4.535 -0.456 1.00 92.56 107 ARG A CA 1
ATOM 828 C C . ARG A 1 107 ? 2.533 3.236 -0.480 1.00 92.56 107 ARG A C 1
ATOM 830 O O . ARG A 1 107 ? 1.953 2.873 -1.501 1.00 92.56 107 ARG A O 1
ATOM 837 N N . ILE A 1 108 ? 2.495 2.558 0.655 1.00 92.38 108 ILE A N 1
ATOM 838 C CA . ILE A 1 108 ? 1.848 1.260 0.818 1.00 92.38 108 ILE A CA 1
ATOM 839 C C . ILE A 1 108 ? 0.788 1.410 1.897 1.00 92.38 108 ILE A C 1
ATOM 841 O O . ILE A 1 108 ? 1.090 1.827 3.013 1.00 92.38 108 ILE A O 1
ATOM 845 N N . ASN A 1 109 ? -0.456 1.091 1.552 1.00 92.06 109 ASN A N 1
ATOM 846 C CA . ASN A 1 109 ? -1.587 1.209 2.457 1.00 92.06 109 ASN A CA 1
ATOM 847 C C . ASN A 1 109 ? -1.979 -0.178 2.967 1.00 92.06 109 ASN A C 1
ATOM 849 O O . ASN A 1 109 ? -2.224 -1.100 2.182 1.00 92.06 109 ASN A O 1
ATOM 853 N N . ILE A 1 110 ? -2.046 -0.312 4.288 1.00 92.00 110 ILE A N 1
ATOM 854 C CA . ILE A 1 110 ? -2.321 -1.570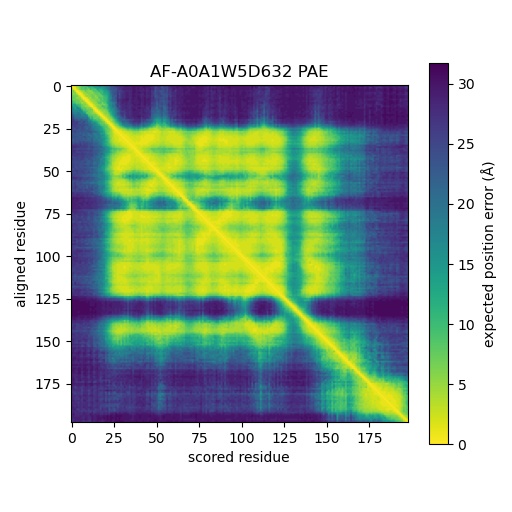 4.987 1.00 92.00 110 ILE A CA 1
ATOM 855 C C . ILE A 1 110 ? -3.633 -1.457 5.759 1.00 92.00 110 ILE A C 1
ATOM 857 O O . ILE A 1 110 ? -3.971 -0.384 6.263 1.00 92.00 110 ILE A O 1
ATOM 861 N N . ASN A 1 111 ? -4.401 -2.543 5.814 1.00 89.62 111 ASN A N 1
ATOM 862 C CA . ASN A 1 111 ? -5.612 -2.635 6.627 1.00 89.62 111 ASN A CA 1
ATO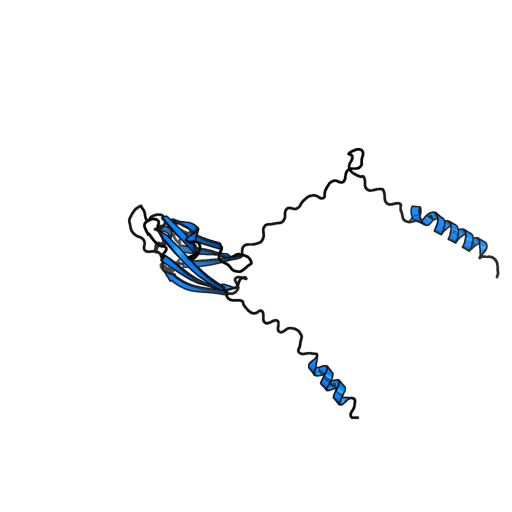M 863 C C . ASN A 1 111 ? -5.297 -3.031 8.086 1.00 89.62 111 ASN A C 1
ATOM 865 O O . ASN A 1 111 ? -4.162 -3.332 8.440 1.00 89.62 111 ASN A O 1
ATOM 869 N N . GLN A 1 112 ? -6.310 -3.070 8.951 1.00 87.81 112 GLN A N 1
ATOM 870 C CA . GLN A 1 112 ? -6.122 -3.441 10.362 1.00 87.81 112 GLN A CA 1
ATOM 871 C C . GLN A 1 112 ? -5.653 -4.893 10.574 1.00 87.81 112 GLN A C 1
ATOM 873 O O . GLN A 1 112 ? -5.089 -5.194 11.620 1.00 87.81 112 GLN A O 1
ATOM 878 N N . ALA A 1 113 ? -5.866 -5.779 9.595 1.00 87.94 113 ALA A N 1
ATOM 879 C CA . ALA A 1 113 ? -5.411 -7.169 9.630 1.00 87.94 113 ALA A CA 1
ATOM 880 C C . ALA A 1 113 ? -3.950 -7.338 9.169 1.00 87.94 113 ALA A C 1
ATOM 882 O O . ALA A 1 113 ? -3.401 -8.435 9.248 1.00 87.94 113 ALA A O 1
ATOM 883 N N . GLY A 1 114 ? -3.315 -6.269 8.682 1.00 88.00 114 GLY A N 1
ATOM 884 C CA . GLY A 1 114 ? -1.952 -6.322 8.169 1.00 88.00 114 GLY A CA 1
ATOM 885 C C . GLY A 1 114 ? -1.807 -6.646 6.703 1.00 88.00 114 GLY A C 1
ATOM 886 O O . GLY A 1 114 ? -0.687 -6.811 6.232 1.00 88.00 114 GLY A O 1
ATOM 887 N N . GLU A 1 115 ? -2.903 -6.710 5.965 1.00 89.62 115 GLU A N 1
ATOM 888 C CA . GLU A 1 115 ? -2.878 -6.977 4.538 1.00 89.62 115 GLU A CA 1
ATOM 889 C C . GLU A 1 115 ? -2.693 -5.671 3.765 1.00 89.62 115 GLU A C 1
ATOM 891 O O . GLU A 1 115 ? -3.339 -4.653 4.044 1.00 89.62 115 GLU A O 1
ATOM 896 N N . VAL A 1 116 ? -1.835 -5.704 2.746 1.00 91.56 116 VAL A N 1
ATOM 897 C CA . VAL A 1 116 ? -1.710 -4.587 1.811 1.00 91.56 116 VAL A CA 1
ATOM 898 C C . VAL A 1 116 ? -2.958 -4.531 0.941 1.00 91.56 116 VAL A C 1
ATOM 900 O O . VAL A 1 116 ? -3.235 -5.450 0.167 1.00 91.56 116 VAL A O 1
ATOM 903 N N . TRP A 1 117 ? -3.700 -3.430 1.032 1.00 89.12 117 TRP A N 1
ATOM 904 C CA . TRP A 1 117 ? -4.905 -3.237 0.226 1.00 89.12 117 TRP A CA 1
ATOM 905 C C . TRP A 1 117 ? -4.655 -2.371 -1.013 1.00 89.12 117 TRP A C 1
ATOM 907 O O . TRP A 1 117 ? -5.392 -2.487 -1.992 1.00 89.12 117 TRP A O 1
ATOM 917 N N . GLY A 1 118 ? -3.600 -1.548 -1.016 1.00 91.19 118 GLY A N 1
ATOM 918 C CA . GLY A 1 118 ? -3.232 -0.737 -2.174 1.00 91.19 118 GLY A CA 1
ATOM 919 C C . GLY A 1 118 ? -1.844 -0.112 -2.070 1.00 91.19 118 GLY A C 1
ATOM 920 O O . GLY A 1 118 ? -1.335 0.126 -0.975 1.00 91.19 118 GLY A O 1
ATOM 921 N N . ALA A 1 119 ? -1.247 0.195 -3.220 1.00 93.81 119 ALA A N 1
ATOM 922 C CA . ALA A 1 119 ? 0.042 0.875 -3.309 1.00 93.81 119 ALA A CA 1
ATOM 923 C C . ALA A 1 119 ? 0.004 2.022 -4.328 1.00 93.81 119 ALA A C 1
ATOM 925 O O . ALA A 1 119 ? -0.731 1.973 -5.321 1.00 93.81 119 ALA A O 1
ATOM 926 N N . SER A 1 120 ? 0.798 3.059 -4.073 1.00 93.12 120 SER A N 1
ATOM 927 C CA . SER A 1 120 ? 0.908 4.231 -4.933 1.00 93.12 120 SER A CA 1
ATOM 928 C C . SER A 1 120 ? 2.328 4.747 -5.056 1.00 93.12 120 SER A C 1
ATOM 930 O O . SER A 1 120 ? 3.125 4.675 -4.126 1.00 93.12 120 SER A O 1
ATOM 932 N N . TRP A 1 121 ? 2.643 5.281 -6.232 1.00 93.38 121 TRP A N 1
ATOM 933 C CA . TRP A 1 121 ? 3.926 5.907 -6.511 1.00 93.38 121 TRP A CA 1
ATOM 934 C C . TRP A 1 121 ? 3.749 7.411 -6.665 1.00 93.38 121 TRP A C 1
ATOM 936 O O . TRP A 1 121 ? 2.949 7.872 -7.480 1.00 93.38 121 TRP A O 1
ATOM 946 N N . HIS A 1 122 ? 4.511 8.166 -5.885 1.00 91.31 122 HIS A N 1
ATOM 947 C CA . HIS A 1 122 ? 4.510 9.618 -5.900 1.00 91.31 122 HIS A CA 1
ATOM 948 C C . HIS A 1 122 ? 5.861 10.109 -6.412 1.00 91.31 122 HIS A C 1
ATOM 950 O O . HIS A 1 122 ? 6.889 9.866 -5.783 1.00 91.31 122 HIS A O 1
ATOM 956 N N . ALA A 1 123 ? 5.855 10.812 -7.541 1.00 89.31 123 ALA A N 1
ATOM 957 C CA . ALA A 1 123 ? 7.025 11.535 -8.015 1.00 89.31 123 ALA A CA 1
ATOM 958 C C . ALA A 1 123 ? 7.045 12.953 -7.451 1.00 89.31 123 ALA A C 1
ATOM 960 O O . ALA A 1 123 ? 6.014 13.620 -7.367 1.00 89.31 123 ALA A O 1
ATOM 961 N N . SER A 1 124 ? 8.238 13.421 -7.106 1.00 84.00 124 SER A N 1
ATOM 962 C CA . SER A 1 124 ? 8.503 14.817 -6.790 1.00 84.00 124 SER A CA 1
ATOM 963 C C . SER A 1 124 ? 9.685 15.281 -7.627 1.00 84.00 124 SER A C 1
ATOM 965 O O . SER A 1 124 ? 10.752 14.660 -7.610 1.00 84.00 124 SER A O 1
ATOM 967 N N . MET A 1 125 ? 9.497 16.367 -8.374 1.00 66.31 125 MET A N 1
ATOM 968 C CA . MET A 1 125 ? 10.616 17.031 -9.028 1.00 66.31 125 MET A CA 1
ATOM 969 C C . MET A 1 125 ? 11.371 17.836 -7.978 1.00 66.31 125 MET A C 1
ATOM 971 O O . MET A 1 125 ? 10.798 18.684 -7.291 1.00 66.31 125 MET A O 1
ATOM 975 N N . THR A 1 126 ? 12.670 17.595 -7.857 1.00 56.28 126 THR A N 1
ATOM 976 C CA . THR A 1 126 ? 13.552 18.490 -7.114 1.00 56.28 126 THR A CA 1
ATOM 977 C C . THR A 1 126 ? 13.552 19.822 -7.859 1.00 56.28 126 THR A C 1
ATOM 979 O O . THR A 1 126 ? 14.096 19.922 -8.957 1.00 56.28 126 THR A O 1
ATOM 982 N N . LYS A 1 127 ? 12.916 20.858 -7.300 1.00 47.81 127 LYS A N 1
ATOM 983 C CA . LYS A 1 127 ? 13.187 22.235 -7.730 1.00 47.81 127 LYS A CA 1
ATOM 984 C C . LYS A 1 127 ? 14.701 22.407 -7.629 1.00 47.81 127 LYS A C 1
ATOM 986 O O . LYS A 1 127 ? 15.250 22.082 -6.578 1.00 47.81 127 LYS A O 1
ATOM 991 N N . ALA A 1 128 ? 15.345 22.817 -8.725 1.00 43.84 128 ALA A N 1
ATOM 992 C CA . ALA A 1 128 ? 16.786 23.025 -8.803 1.00 43.84 128 ALA A CA 1
ATOM 993 C C . ALA A 1 128 ? 17.303 23.602 -7.481 1.00 43.84 128 ALA A C 1
ATOM 995 O O . ALA A 1 128 ? 16.845 24.657 -7.035 1.00 43.84 128 ALA A O 1
ATOM 996 N N . GLN A 1 129 ? 18.185 22.850 -6.831 1.00 40.81 129 GLN A N 1
ATOM 997 C CA . GLN A 1 129 ? 18.832 23.255 -5.602 1.00 40.81 129 GLN A CA 1
ATOM 998 C C . GLN A 1 129 ? 19.743 24.434 -5.948 1.00 40.81 129 GLN A C 1
ATOM 1000 O O . GLN A 1 129 ? 20.861 24.254 -6.422 1.00 40.81 129 GLN A O 1
ATOM 1005 N N . ALA A 1 130 ? 19.212 25.646 -5.781 1.00 41.69 130 ALA A N 1
ATOM 1006 C CA . ALA A 1 130 ? 20.031 26.814 -5.532 1.00 41.69 130 ALA A CA 1
ATOM 1007 C C . ALA A 1 130 ? 20.839 26.509 -4.264 1.00 41.69 130 ALA A C 1
ATOM 1009 O O . ALA A 1 130 ? 20.269 26.137 -3.239 1.00 41.69 130 ALA A O 1
ATOM 1010 N N . ASP A 1 131 ? 22.157 26.598 -4.402 1.00 40.72 131 ASP A N 1
ATOM 1011 C CA . ASP A 1 131 ? 23.152 26.571 -3.337 1.00 40.72 131 ASP A CA 1
ATOM 1012 C C . ASP A 1 131 ? 23.161 25.315 -2.457 1.00 40.72 131 ASP A C 1
ATOM 1014 O O . ASP A 1 131 ? 22.657 25.308 -1.339 1.00 40.72 131 ASP A O 1
ATOM 1018 N N . THR A 1 132 ? 23.766 24.231 -2.957 1.00 39.78 132 THR A N 1
ATOM 1019 C CA . THR A 1 132 ? 24.864 23.467 -2.307 1.00 39.78 132 THR A CA 1
ATOM 1020 C C . THR A 1 132 ? 25.134 22.201 -3.142 1.00 39.78 132 THR A C 1
ATOM 1022 O O . THR A 1 132 ? 24.198 21.440 -3.400 1.00 39.78 132 THR A O 1
ATOM 1025 N N . PRO A 1 133 ? 26.381 21.919 -3.566 1.00 42.69 133 PRO A N 1
ATOM 1026 C CA . PRO A 1 133 ? 26.702 20.730 -4.344 1.00 42.69 133 PRO A CA 1
ATOM 1027 C C . PRO A 1 133 ? 26.790 19.498 -3.431 1.00 42.69 133 PRO A C 1
ATOM 1029 O O . PRO A 1 133 ? 27.863 19.125 -2.968 1.00 42.69 133 PRO A O 1
ATOM 1032 N N . ALA A 1 134 ? 25.657 18.838 -3.200 1.00 42.56 134 ALA A N 1
ATOM 1033 C CA . ALA A 1 134 ? 25.627 17.405 -2.917 1.00 42.56 134 ALA A CA 1
ATOM 1034 C C . ALA A 1 134 ? 25.062 16.723 -4.168 1.00 42.56 134 ALA A C 1
ATOM 1036 O O . ALA A 1 134 ? 23.871 16.780 -4.461 1.00 42.56 134 ALA A O 1
ATOM 1037 N N . ALA A 1 135 ? 25.970 16.193 -4.981 1.00 41.38 135 ALA A N 1
ATOM 1038 C CA . ALA A 1 135 ? 25.709 15.682 -6.314 1.00 41.38 135 ALA A CA 1
ATOM 1039 C C . ALA A 1 135 ? 24.621 14.591 -6.352 1.00 41.38 135 ALA A C 1
ATOM 1041 O O . ALA A 1 135 ? 24.738 13.570 -5.684 1.00 41.38 135 ALA A O 1
ATOM 1042 N N . GLY A 1 136 ? 23.611 14.783 -7.208 1.00 47.84 136 GLY A N 1
ATOM 1043 C CA . GLY A 1 136 ? 23.014 13.726 -8.039 1.00 47.84 136 GLY A CA 1
ATOM 1044 C C . GLY A 1 136 ? 22.359 12.517 -7.363 1.00 47.84 136 GLY A C 1
ATOM 1045 O O . GLY A 1 136 ? 22.094 11.533 -8.051 1.00 47.84 136 GLY A O 1
ATOM 1046 N N . GLN A 1 137 ? 22.103 12.535 -6.057 1.00 48.19 137 GLN A N 1
ATOM 1047 C CA . GLN A 1 137 ? 21.633 11.343 -5.358 1.00 48.19 137 GLN A CA 1
ATOM 1048 C C . GLN A 1 137 ? 20.102 11.276 -5.366 1.00 48.19 137 GLN A C 1
ATOM 1050 O O . GLN A 1 137 ? 19.423 12.002 -4.640 1.00 48.19 137 GLN A O 1
ATOM 1055 N N . GLN A 1 138 ? 19.551 10.398 -6.211 1.00 60.34 138 GLN A N 1
ATOM 1056 C CA . GLN A 1 138 ? 18.127 10.074 -6.182 1.00 60.34 138 GLN A CA 1
ATOM 1057 C C . GLN A 1 138 ? 17.714 9.620 -4.787 1.00 60.34 138 GLN A C 1
ATOM 1059 O O . GLN A 1 138 ? 18.286 8.680 -4.234 1.00 60.34 138 GLN A O 1
ATOM 1064 N N . THR A 1 139 ? 16.653 10.218 -4.256 1.00 68.31 139 THR A N 1
ATOM 1065 C CA . THR A 1 139 ? 16.017 9.728 -3.036 1.00 68.31 139 THR A CA 1
ATOM 1066 C C . THR A 1 139 ? 14.790 8.910 -3.420 1.00 68.31 139 THR A C 1
ATOM 1068 O O . THR A 1 139 ? 13.812 9.420 -3.976 1.00 68.31 139 THR A O 1
ATOM 1071 N N . LYS A 1 140 ? 14.863 7.599 -3.173 1.00 78.62 140 LYS A N 1
ATOM 1072 C CA . LYS A 1 140 ? 13.700 6.712 -3.210 1.00 78.62 140 LYS A CA 1
ATOM 1073 C C . LYS A 1 140 ? 13.217 6.523 -1.775 1.00 78.62 140 LYS A C 1
ATOM 1075 O O . LYS A 1 140 ? 13.954 6.021 -0.932 1.00 78.62 140 LYS A O 1
ATOM 1080 N N . GLN A 1 141 ? 12.014 7.005 -1.491 1.00 84.06 141 GLN A N 1
ATOM 1081 C CA . GLN A 1 141 ? 11.391 6.954 -0.172 1.00 84.06 141 GLN A CA 1
ATOM 1082 C C . GLN A 1 141 ? 10.287 5.901 -0.149 1.00 84.06 141 GLN A C 1
ATOM 1084 O O . GLN A 1 141 ? 9.682 5.588 -1.176 1.00 84.06 141 GLN A O 1
ATOM 1089 N N . PHE A 1 142 ? 10.007 5.370 1.032 1.00 84.31 142 PHE A N 1
ATOM 1090 C CA . PHE A 1 142 ? 9.004 4.336 1.216 1.00 84.31 142 PHE A CA 1
ATOM 1091 C C . PHE A 1 142 ? 8.181 4.684 2.450 1.00 84.31 142 PHE A C 1
ATOM 1093 O O . PHE A 1 142 ? 8.727 4.786 3.546 1.00 84.31 142 PHE A O 1
ATOM 1100 N N . ASP A 1 143 ? 6.882 4.886 2.249 1.00 87.19 143 ASP A N 1
ATOM 1101 C CA . ASP A 1 143 ? 5.936 5.235 3.303 1.00 87.19 143 ASP A CA 1
ATOM 1102 C C . ASP A 1 143 ? 5.003 4.050 3.540 1.00 87.19 143 ASP A C 1
ATOM 1104 O O . ASP A 1 143 ? 4.311 3.595 2.623 1.00 87.19 143 ASP A O 1
ATOM 1108 N N . LEU A 1 144 ? 4.929 3.607 4.790 1.00 87.19 144 LEU A N 1
ATOM 1109 C CA . LEU A 1 144 ? 3.925 2.657 5.237 1.00 87.19 144 LEU A CA 1
ATOM 1110 C C . LEU A 1 144 ? 2.782 3.402 5.927 1.00 87.19 144 LEU A C 1
ATOM 1112 O O . LEU A 1 144 ? 3.013 4.156 6.871 1.00 87.19 144 LEU A O 1
ATOM 1116 N N . VAL A 1 145 ? 1.551 3.206 5.457 1.00 88.88 145 VAL A N 1
ATOM 1117 C CA . VAL A 1 145 ? 0.366 3.891 5.982 1.00 88.88 145 VAL A CA 1
ATOM 1118 C C . VAL A 1 145 ? -0.648 2.859 6.458 1.00 88.88 145 VAL A C 1
ATOM 1120 O O . VAL A 1 145 ? -1.268 2.154 5.660 1.00 88.88 145 VAL A O 1
ATOM 1123 N N . LEU A 1 146 ? -0.837 2.786 7.776 1.00 87.88 146 LEU A N 1
ATOM 1124 C CA . LEU A 1 146 ? -1.928 2.016 8.359 1.00 87.88 146 LEU A CA 1
ATOM 1125 C C . LEU A 1 146 ? -3.244 2.772 8.154 1.00 87.88 146 LEU A C 1
ATOM 1127 O O . LEU A 1 146 ? -3.371 3.946 8.505 1.00 87.88 146 LEU A O 1
ATOM 1131 N N . THR A 1 147 ? -4.232 2.092 7.584 1.00 84.12 147 THR A N 1
ATOM 1132 C CA . THR A 1 147 ? -5.545 2.678 7.309 1.00 84.12 147 THR A CA 1
ATOM 1133 C C . THR A 1 147 ? -6.313 2.809 8.614 1.00 84.12 147 THR A C 1
ATOM 1135 O O . THR A 1 147 ? -6.677 1.809 9.237 1.00 84.12 147 THR A O 1
ATOM 1138 N N . ALA A 1 148 ? -6.551 4.051 9.033 1.00 81.25 148 ALA A N 1
ATOM 1139 C CA . ALA A 1 148 ? -7.365 4.330 10.202 1.00 81.25 148 ALA A CA 1
ATOM 1140 C C . ALA A 1 148 ? -8.829 3.929 9.944 1.00 81.25 148 ALA A C 1
ATOM 1142 O O . ALA A 1 148 ? -9.324 4.097 8.823 1.00 81.25 148 ALA A O 1
ATOM 1143 N N . PRO A 1 149 ? -9.542 3.420 10.963 1.00 79.12 149 PRO A N 1
ATOM 1144 C CA . PRO A 1 149 ? -10.977 3.222 10.852 1.00 79.12 149 PRO A CA 1
ATOM 1145 C C . PRO A 1 149 ? -11.671 4.565 10.565 1.00 79.12 149 PRO A C 1
ATOM 1147 O O . PRO A 1 149 ? -11.203 5.610 11.031 1.00 79.12 149 PRO A O 1
ATOM 1150 N N . PRO A 1 150 ? -12.770 4.564 9.789 1.00 81.25 150 PRO A N 1
ATOM 1151 C CA . PRO A 1 150 ? -13.476 5.793 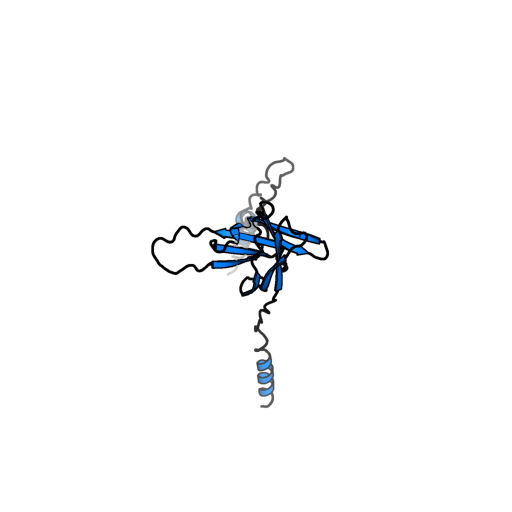9.458 1.00 81.25 150 PRO A CA 1
ATOM 1152 C C . PRO A 1 150 ? -13.985 6.477 10.735 1.00 81.25 150 PRO A C 1
ATOM 1154 O O . PRO A 1 150 ? -14.370 5.787 11.687 1.00 81.25 150 PRO A O 1
ATOM 1157 N N . PRO A 1 151 ? -14.016 7.823 10.777 1.00 84.75 151 PRO A N 1
ATOM 1158 C CA . PRO A 1 151 ? -14.594 8.531 11.906 1.00 84.75 151 PRO A CA 1
ATOM 1159 C C . PRO A 1 151 ? -16.065 8.138 12.039 1.00 84.75 151 PRO A C 1
ATOM 1161 O O . PRO A 1 151 ? -16.820 8.164 11.064 1.00 84.75 151 PRO A O 1
ATOM 1164 N N . GLN A 1 152 ? -16.478 7.762 13.247 1.00 86.56 152 GLN A N 1
ATOM 1165 C CA . GLN A 1 152 ? -17.888 7.503 13.509 1.00 86.56 152 GLN A CA 1
ATOM 1166 C C . GLN A 1 152 ? -18.642 8.838 13.472 1.00 86.56 152 GLN A C 1
ATOM 1168 O O . GLN A 1 152 ? -18.190 9.802 14.100 1.00 86.56 152 GLN A O 1
ATOM 1173 N N . PRO A 1 153 ? -19.765 8.937 12.738 1.00 87.38 153 PRO A N 1
ATOM 1174 C CA . PRO A 1 153 ? -20.529 10.170 12.693 1.00 87.38 153 PRO A CA 1
ATOM 1175 C C . PRO A 1 153 ? -21.061 10.488 14.089 1.00 87.38 153 PRO A C 1
ATOM 1177 O O . PRO A 1 153 ? -21.644 9.633 14.759 1.00 87.38 153 PRO A O 1
ATOM 1180 N N . LEU A 1 154 ? -20.888 11.738 14.514 1.00 85.81 154 LEU A N 1
ATOM 1181 C CA . LEU A 1 154 ? -21.523 12.247 15.722 1.00 85.81 154 LEU A CA 1
ATOM 1182 C C . LEU A 1 154 ? -23.016 12.428 15.430 1.00 85.81 154 LEU A C 1
ATOM 1184 O O . LEU A 1 154 ? -23.459 13.480 14.975 1.00 85.81 154 LEU A O 1
ATOM 1188 N N . LEU A 1 155 ? -23.788 11.363 15.634 1.00 85.62 155 LEU A N 1
ATOM 1189 C CA . LEU A 1 155 ? -25.242 11.419 15.575 1.00 85.62 155 LEU A CA 1
ATOM 1190 C C . LEU A 1 155 ? -25.744 12.250 16.758 1.00 85.62 155 LEU A C 1
ATOM 1192 O O . LEU A 1 155 ? -25.459 11.941 17.917 1.00 85.62 155 LEU A O 1
ATOM 1196 N N . ASN A 1 156 ? -26.523 13.293 16.466 1.00 82.44 156 ASN A N 1
ATOM 1197 C CA . ASN A 1 156 ? -27.326 13.936 17.498 1.00 82.44 156 ASN A CA 1
ATOM 1198 C C . ASN A 1 156 ? -28.237 12.883 18.140 1.00 82.44 156 ASN A C 1
ATOM 1200 O O . ASN A 1 156 ? -28.746 11.987 17.460 1.00 82.44 156 ASN A O 1
ATOM 1204 N N . ARG A 1 157 ? -28.442 12.983 19.457 1.00 80.88 157 ARG A N 1
ATOM 1205 C CA . ARG A 1 157 ? -29.371 12.090 20.157 1.00 80.88 157 ARG A CA 1
ATOM 1206 C C . ARG A 1 157 ? -30.768 12.226 19.539 1.00 80.88 157 ARG A C 1
ATOM 1208 O O . ARG A 1 157 ? -31.138 13.339 19.154 1.00 80.88 157 ARG A O 1
ATOM 1215 N N . PRO A 1 158 ? -31.547 11.134 19.459 1.00 79.94 158 PRO A N 1
ATOM 1216 C CA . PRO A 1 158 ? -32.913 11.210 18.966 1.00 79.94 158 PRO A CA 1
ATOM 1217 C C . PRO A 1 158 ? -33.711 12.203 19.815 1.00 79.94 158 PRO A C 1
ATOM 1219 O O . PRO A 1 158 ? -33.688 12.140 21.046 1.00 79.94 158 PRO A O 1
ATOM 1222 N N . VAL A 1 159 ? -34.404 13.129 19.151 1.00 78.19 159 VAL A N 1
ATOM 1223 C CA . VAL A 1 159 ? -35.351 14.026 19.813 1.00 78.19 159 VAL A CA 1
ATOM 1224 C C . VAL A 1 159 ? -36.550 13.178 20.211 1.00 78.19 159 VAL A C 1
ATOM 1226 O O . VAL A 1 159 ? -37.325 12.749 19.358 1.00 78.19 159 VAL A O 1
ATOM 1229 N N . VAL A 1 160 ? -36.672 12.890 21.504 1.00 80.50 160 VAL A N 1
ATOM 1230 C CA . VAL A 1 160 ? -37.845 12.198 22.036 1.00 80.50 160 VAL A CA 1
ATOM 1231 C C . VAL A 1 160 ? -38.987 13.209 22.081 1.00 80.50 160 VAL A C 1
ATOM 1233 O O . VAL A 1 160 ? -38.903 14.232 22.765 1.00 80.50 160 VAL A O 1
ATOM 1236 N N . LEU A 1 161 ? -40.024 12.943 21.291 1.00 80.94 161 LEU A N 1
ATOM 1237 C CA . LEU A 1 161 ? -41.241 13.743 21.260 1.00 80.94 161 LEU A CA 1
ATOM 1238 C C . LEU A 1 161 ? -42.280 13.127 22.198 1.00 80.94 161 LEU A C 1
ATOM 1240 O O . LEU A 1 161 ? -42.408 11.906 22.283 1.00 80.94 161 LEU A O 1
ATOM 1244 N N . ASN A 1 162 ? -43.043 13.984 22.864 1.00 78.25 162 ASN A N 1
ATOM 1245 C CA . ASN A 1 162 ? -44.246 13.582 23.588 1.00 78.25 162 ASN A CA 1
ATOM 1246 C C . ASN A 1 162 ? -45.380 13.222 22.599 1.00 78.25 162 ASN A C 1
ATOM 1248 O O . ASN A 1 162 ? -45.283 13.577 21.421 1.00 78.25 162 ASN A O 1
ATOM 1252 N N . PRO A 1 163 ? -46.482 12.580 23.044 1.00 83.62 163 PRO A N 1
ATOM 1253 C CA . PRO A 1 163 ? -47.639 12.264 22.190 1.00 83.62 163 PRO A CA 1
ATOM 1254 C C . PRO A 1 163 ? -48.212 13.465 21.413 1.00 83.62 163 PRO A C 1
ATOM 1256 O O . PRO A 1 163 ? -48.747 13.291 20.324 1.00 83.62 163 PRO A O 1
ATOM 1259 N N . ASP A 1 164 ? -48.028 14.682 21.932 1.00 81.69 164 ASP A N 1
ATOM 1260 C CA . ASP A 1 164 ? -48.440 15.947 21.307 1.00 81.69 164 ASP A CA 1
ATOM 1261 C C . ASP A 1 164 ? -47.433 16.501 20.272 1.00 81.69 164 ASP A C 1
ATOM 1263 O O . ASP A 1 164 ? -47.568 17.634 19.808 1.00 81.69 164 ASP A O 1
AT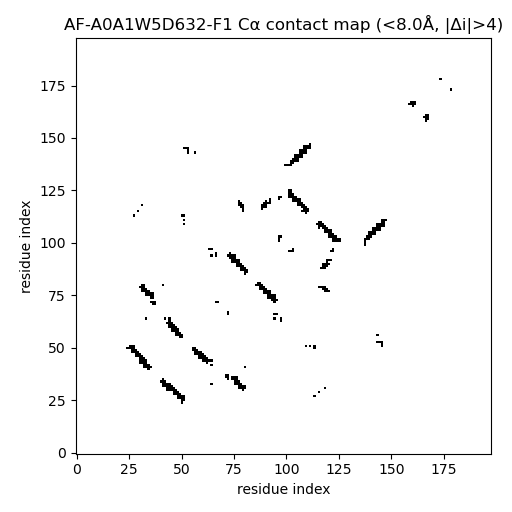OM 1267 N N . GLY A 1 165 ? -46.375 15.751 19.937 1.00 78.50 165 GLY A N 1
ATOM 1268 C CA . GLY A 1 165 ? -45.381 16.124 18.921 1.00 78.50 165 GLY A CA 1
ATOM 1269 C C . GLY A 1 165 ? -44.411 17.238 19.332 1.00 78.50 165 GLY A C 1
ATOM 1270 O O . GLY A 1 165 ? -43.656 17.736 18.498 1.00 78.50 165 GLY A O 1
ATOM 1271 N N . LYS A 1 166 ? -44.411 17.641 20.607 1.00 80.88 166 LYS A N 1
ATOM 1272 C CA . LYS A 1 166 ? -43.471 18.624 21.167 1.00 80.88 166 LYS A CA 1
ATOM 1273 C C . LYS A 1 166 ? -42.256 17.932 21.779 1.00 80.88 166 LYS A C 1
ATOM 1275 O O . LYS A 1 166 ? -42.356 16.797 22.246 1.00 80.88 166 LYS A O 1
ATOM 1280 N N . ILE A 1 167 ? -41.122 18.636 21.785 1.00 76.00 167 ILE A N 1
ATOM 1281 C CA . ILE A 1 167 ? -39.906 18.210 22.488 1.00 76.00 167 ILE A CA 1
ATOM 1282 C C . ILE A 1 167 ? -40.284 17.968 23.948 1.00 76.00 167 ILE A C 1
ATOM 1284 O O . ILE A 1 167 ? -40.899 18.840 24.563 1.00 76.00 167 ILE A O 1
ATOM 1288 N N . ALA A 1 168 ? -39.953 16.789 24.475 1.00 71.12 168 ALA A N 1
ATOM 1289 C CA . ALA A 1 168 ? -40.133 16.508 25.888 1.00 71.12 168 ALA A CA 1
ATOM 1290 C C . ALA A 1 168 ? -39.299 17.513 26.694 1.00 71.12 168 ALA A C 1
ATOM 1292 O O . ALA A 1 168 ? -38.068 17.435 26.709 1.00 71.12 168 ALA A O 1
ATOM 1293 N N . GLU A 1 169 ? -39.957 18.500 27.309 1.00 71.69 169 GLU A N 1
ATOM 1294 C CA . GLU A 1 169 ? -39.293 19.346 28.293 1.00 71.69 169 GLU A CA 1
ATOM 1295 C C . GLU A 1 169 ? -38.813 18.438 29.428 1.00 71.69 169 GLU A C 1
ATOM 1297 O O . GLU A 1 169 ? -39.573 17.570 29.870 1.00 71.69 169 GLU A O 1
ATOM 1302 N N . PRO A 1 170 ? -37.555 18.584 29.878 1.00 69.62 170 PRO A N 1
ATOM 1303 C CA . PRO A 1 170 ? -37.099 17.856 31.048 1.00 69.62 170 PRO A CA 1
ATOM 1304 C C . PRO A 1 170 ? -38.042 18.210 32.197 1.00 69.62 170 PRO A C 1
ATOM 1306 O O . PRO A 1 170 ? -38.183 19.389 32.530 1.00 69.62 170 PRO A O 1
ATOM 1309 N N . GLU A 1 171 ? -38.723 17.207 32.764 1.00 70.38 171 GLU A N 1
ATOM 1310 C CA . GLU A 1 171 ? -39.565 17.437 33.934 1.00 70.38 171 GLU A CA 1
ATOM 1311 C C . GLU A 1 171 ? -38.708 18.148 34.988 1.00 70.38 171 GLU A C 1
ATOM 1313 O O . GLU A 1 171 ? -37.613 17.666 35.299 1.00 70.38 171 GLU A O 1
ATOM 1318 N N . PRO A 1 172 ? -39.142 19.312 35.506 1.00 76.62 172 PRO A N 1
ATOM 1319 C CA . PRO A 1 172 ? -38.338 20.066 36.449 1.00 76.62 172 PRO A CA 1
ATOM 1320 C C . PRO A 1 172 ? -38.082 19.189 37.671 1.00 76.62 172 PRO A C 1
ATOM 1322 O O . PRO A 1 172 ? -39.016 18.807 38.384 1.00 76.62 172 PRO A O 1
ATOM 1325 N N . GLU A 1 173 ? -36.814 18.847 37.904 1.00 75.44 173 GLU A N 1
ATOM 1326 C CA . GLU A 1 173 ? -36.425 18.066 39.069 1.00 75.44 173 GLU A CA 1
ATOM 1327 C C . GLU A 1 173 ? -36.872 18.823 40.324 1.00 75.44 173 GLU A C 1
ATOM 1329 O O . GLU A 1 173 ? -36.395 19.922 40.621 1.00 75.44 173 GLU A O 1
ATOM 1334 N N . LYS A 1 174 ? -37.835 18.251 41.058 1.00 81.25 174 LYS A N 1
ATOM 1335 C CA . LYS A 1 174 ? -38.285 18.829 42.328 1.00 81.25 174 LYS A CA 1
ATOM 1336 C C . LYS A 1 174 ? -37.077 18.959 43.245 1.00 81.25 174 LYS A C 1
ATOM 1338 O O . LYS A 1 174 ? -36.346 17.991 43.456 1.00 81.25 174 LYS A O 1
ATOM 1343 N N . THR A 1 175 ? -36.885 20.146 43.815 1.00 83.75 175 THR A N 1
ATOM 1344 C CA . THR A 1 175 ? -35.749 20.400 44.705 1.00 83.75 175 THR A CA 1
ATOM 1345 C C . THR A 1 175 ? -35.783 19.434 45.893 1.00 83.75 175 THR A C 1
ATOM 1347 O O . THR A 1 175 ? -36.855 19.012 46.335 1.00 83.75 175 THR A O 1
ATOM 1350 N N . MET A 1 176 ? -34.619 19.085 46.453 1.00 82.94 176 MET A N 1
ATOM 1351 C CA . MET A 1 176 ? -34.550 18.193 47.623 1.00 82.94 176 MET A CA 1
ATOM 1352 C C . MET A 1 176 ? -35.460 18.679 48.766 1.00 82.94 176 MET A C 1
ATOM 1354 O O . MET A 1 176 ? -36.136 17.879 49.406 1.00 82.94 176 MET A O 1
ATOM 1358 N N . PHE A 1 177 ? -35.579 19.996 48.960 1.00 82.75 177 PHE A N 1
ATOM 1359 C CA . PHE A 1 177 ? -36.521 20.580 49.916 1.00 82.75 177 PHE A CA 1
ATOM 1360 C C . PHE A 1 177 ? -37.990 20.313 49.559 1.00 82.75 177 PHE A C 1
ATOM 1362 O O . PHE A 1 177 ? -38.752 19.923 50.436 1.00 82.75 177 PHE A O 1
ATOM 1369 N N . GLN A 1 178 ? -38.401 20.430 48.291 1.00 83.50 178 GLN A N 1
ATOM 1370 C CA . GLN A 1 178 ? -39.759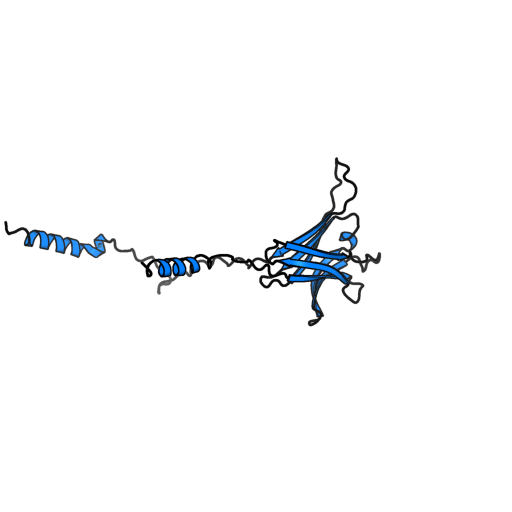 20.057 47.862 1.00 83.50 178 GLN A CA 1
ATOM 1371 C C . GLN A 1 178 ? -40.046 18.557 48.001 1.00 83.50 178 GLN A C 1
ATOM 1373 O O . GLN A 1 178 ? -41.199 18.173 48.188 1.00 83.50 178 GLN A O 1
ATOM 1378 N N . LYS A 1 179 ? -39.028 17.696 47.913 1.00 86.19 179 LYS A N 1
ATOM 1379 C CA . LYS A 1 179 ? -39.190 16.244 48.077 1.00 86.19 179 LYS A CA 1
ATOM 1380 C C . LYS A 1 179 ? -39.260 15.820 49.547 1.00 86.19 179 LYS A C 1
ATOM 1382 O O . LYS A 1 179 ? -39.990 14.885 49.875 1.00 86.19 179 LYS A O 1
ATOM 1387 N N . TYR A 1 180 ? -38.537 16.516 50.424 1.00 91.12 180 TYR A N 1
ATOM 1388 C CA . TYR A 1 180 ? -38.337 16.124 51.824 1.00 91.12 180 TYR A CA 1
ATOM 1389 C C . TYR A 1 180 ? -38.890 17.120 52.856 1.00 91.12 180 TYR A C 1
ATOM 1391 O O . TYR A 1 180 ? -38.597 16.994 54.041 1.00 91.12 180 TYR A O 1
ATOM 1399 N N . TRP A 1 181 ? -39.722 18.088 52.461 1.00 92.75 181 TRP A N 1
ATOM 1400 C CA . TRP A 1 181 ? -40.312 19.060 53.396 1.00 92.75 181 TRP A CA 1
ATOM 1401 C C . TRP A 1 181 ? -41.094 18.401 54.546 1.00 92.75 181 TRP A C 1
ATOM 1403 O O . TRP A 1 181 ? -41.029 18.856 55.685 1.00 92.75 181 TRP A O 1
ATOM 1413 N N . TRP A 1 182 ? -41.783 17.290 54.276 1.00 92.38 182 TRP A N 1
ATOM 1414 C CA . TRP A 1 182 ? -42.506 16.514 55.284 1.00 92.38 182 TRP A CA 1
ATOM 1415 C C . TRP A 1 182 ? -41.565 15.850 56.303 1.00 92.38 182 TRP A C 1
ATOM 1417 O O . TRP A 1 182 ? -41.944 15.698 57.460 1.00 92.38 182 TRP A O 1
ATOM 1427 N N . VAL A 1 183 ? -40.330 15.504 55.911 1.00 92.94 183 VAL A N 1
ATOM 1428 C CA . VAL A 1 183 ? -39.300 14.985 56.830 1.00 92.94 183 VAL A CA 1
ATOM 1429 C C . VAL A 1 183 ? -38.888 16.079 57.804 1.00 92.94 183 VAL A C 1
ATOM 1431 O O . VAL A 1 183 ? -38.843 15.841 59.006 1.00 92.94 183 VAL A O 1
ATOM 1434 N N . LEU A 1 184 ? -38.640 17.292 57.297 1.00 88.44 184 LEU A N 1
ATOM 1435 C CA . LEU A 1 184 ? -38.307 18.448 58.135 1.00 88.44 184 LEU A CA 1
ATOM 1436 C C . LEU A 1 184 ? -39.437 18.760 59.124 1.00 88.44 184 LEU A C 1
ATOM 1438 O O . LEU A 1 184 ? -39.173 19.026 60.295 1.00 88.44 184 LEU A O 1
ATOM 1442 N N . LEU A 1 185 ? -40.692 18.657 58.677 1.00 91.69 185 LEU A N 1
ATOM 1443 C CA . LEU A 1 185 ? -41.865 18.823 59.535 1.00 91.69 185 LEU A CA 1
ATOM 1444 C C . LEU A 1 185 ? -41.938 17.717 60.603 1.00 91.69 185 LEU A C 1
ATOM 1446 O O . LEU A 1 185 ? -42.137 18.014 61.779 1.00 91.69 185 LEU A O 1
ATOM 1450 N N . GLY A 1 186 ? -41.697 16.458 60.228 1.00 92.69 186 GLY A N 1
ATOM 1451 C CA . GLY A 1 186 ? -41.647 15.331 61.163 1.00 92.69 186 GLY A CA 1
ATOM 1452 C C . GLY A 1 186 ? -40.563 15.484 62.234 1.00 92.69 186 GLY A C 1
ATOM 1453 O O . GLY A 1 186 ? -40.836 15.274 63.413 1.00 92.69 186 GLY A O 1
ATOM 1454 N N . VAL A 1 187 ? -39.358 15.919 61.850 1.00 90.75 187 VAL A N 1
ATOM 1455 C CA . VAL A 1 187 ? -38.260 16.198 62.792 1.00 90.75 187 VAL A CA 1
ATOM 1456 C C . VAL A 1 187 ? -38.631 17.328 63.752 1.00 90.75 187 VAL A C 1
ATOM 1458 O O . VAL A 1 187 ? -38.387 17.203 64.949 1.00 90.75 187 VAL A O 1
ATOM 1461 N N . ALA A 1 188 ? -39.264 18.399 63.265 1.00 88.56 188 ALA A N 1
ATOM 1462 C CA . ALA A 1 188 ? -39.700 19.507 64.113 1.00 88.56 188 ALA A CA 1
ATOM 1463 C C . ALA A 1 188 ? -40.749 19.068 65.149 1.00 88.56 188 ALA A C 1
ATOM 1465 O O . ALA A 1 188 ? -40.646 19.423 66.322 1.00 88.56 188 ALA A O 1
ATOM 1466 N N . VAL A 1 189 ? -41.728 18.253 64.741 1.00 91.75 189 VAL A N 1
ATOM 1467 C CA . VAL A 1 189 ? -42.745 17.708 65.655 1.00 91.75 189 VAL A CA 1
ATOM 1468 C C . VAL A 1 189 ? -42.113 16.783 66.694 1.00 91.75 189 VAL A C 1
ATOM 1470 O O . VAL A 1 189 ? -42.411 16.916 67.878 1.00 91.75 189 VAL A O 1
ATOM 1473 N N . LEU A 1 190 ? -41.207 15.890 66.286 1.00 89.25 190 LEU A N 1
ATOM 1474 C CA . LEU A 1 190 ? -40.499 14.996 67.207 1.00 89.25 190 LEU A CA 1
ATOM 1475 C C . LEU A 1 190 ? -39.614 15.764 68.195 1.00 89.25 190 LEU A C 1
ATOM 1477 O O . LEU A 1 190 ? -39.582 15.416 69.372 1.00 89.25 190 LEU A O 1
ATOM 1481 N N . ALA A 1 191 ? -38.942 16.827 67.750 1.00 86.50 191 ALA A N 1
ATOM 1482 C CA . ALA A 1 191 ? -38.130 17.675 68.619 1.00 86.50 191 ALA A CA 1
ATOM 1483 C C . ALA A 1 191 ? -38.979 18.408 69.674 1.00 86.50 191 ALA A C 1
ATOM 1485 O O . ALA A 1 191 ? -38.575 18.493 70.830 1.00 86.50 191 ALA A O 1
ATOM 1486 N N . MET A 1 192 ? -40.172 18.891 69.304 1.00 85.50 192 MET A N 1
ATOM 1487 C CA . MET A 1 192 ? -41.099 19.538 70.245 1.00 85.50 192 MET A CA 1
ATOM 1488 C C . MET A 1 192 ? -41.794 18.541 71.181 1.00 85.50 192 MET A C 1
ATOM 1490 O O . MET A 1 192 ? -42.070 18.877 72.328 1.00 85.50 192 MET A O 1
ATOM 1494 N N . ALA A 1 193 ? -42.065 17.319 70.718 1.00 80.81 193 ALA A N 1
ATOM 1495 C CA . ALA A 1 193 ? -42.692 16.272 71.524 1.00 80.81 193 ALA A CA 1
ATOM 1496 C C . ALA A 1 193 ? -41.701 15.550 72.460 1.00 80.81 193 ALA A C 1
ATOM 1498 O O . ALA A 1 193 ? -42.111 15.031 73.493 1.00 80.81 193 ALA A O 1
ATOM 1499 N N . GLY A 1 194 ? -40.410 15.509 72.109 1.00 68.75 194 GLY A N 1
ATOM 1500 C CA . GLY A 1 194 ? -39.350 14.858 72.890 1.00 68.75 194 GLY A CA 1
ATOM 1501 C C . GLY A 1 194 ? -38.592 15.778 73.856 1.00 68.75 194 GLY A C 1
ATOM 1502 O O . GLY A 1 194 ? -37.786 15.289 74.639 1.00 68.75 194 GLY A O 1
ATOM 1503 N N . GLY A 1 195 ? -38.835 17.092 73.825 1.00 63.47 195 GLY A N 1
ATOM 1504 C CA . GLY A 1 195 ? -38.158 18.095 74.663 1.00 63.47 195 GLY A CA 1
ATOM 1505 C C . GLY A 1 195 ? -38.750 18.279 76.066 1.00 63.47 195 GLY A C 1
ATOM 1506 O O . GLY A 1 195 ? -38.730 19.390 76.589 1.00 63.47 195 GLY A O 1
ATOM 1507 N N . GLY A 1 196 ? -39.320 17.226 76.652 1.00 62.78 196 GLY A N 1
ATOM 1508 C CA . GLY A 1 196 ? -40.068 17.296 77.906 1.00 62.78 196 GLY A CA 1
ATOM 1509 C C . GLY A 1 196 ? -39.783 16.140 78.855 1.00 62.78 196 GLY A C 1
ATOM 1510 O O . GLY A 1 196 ? -40.720 15.456 79.240 1.00 62.78 196 GLY A O 1
ATOM 1511 N N . ASP A 1 197 ? -38.520 15.920 79.229 1.00 57.66 197 ASP A N 1
ATOM 1512 C CA . ASP A 1 197 ? -38.185 15.383 80.556 1.00 57.66 197 ASP A CA 1
ATOM 1513 C C . ASP A 1 197 ? -36.691 15.594 80.895 1.00 57.66 197 ASP A C 1
ATOM 1515 O O . ASP A 1 197 ? -35.823 14.934 80.329 1.00 57.66 197 ASP A O 1
ATOM 1519 N N . LYS A 1 198 ? -36.465 16.491 81.870 1.00 44.31 198 LYS A N 1
ATOM 1520 C CA . LYS A 1 198 ? -35.225 16.870 82.592 1.00 44.31 198 LYS A CA 1
ATOM 1521 C C . LYS A 1 198 ? -34.096 17.579 81.837 1.00 44.31 198 LYS A C 1
ATOM 1523 O O . LYS A 1 198 ? -33.418 16.957 80.998 1.00 44.31 198 LYS A O 1
#

Sequence (198 aa):
MHWIVVSLVLMSYLTVALSSQENTVQEHSATIYAWPFSSAQPSKLADLTYDLYGRRTVINHFTAPALSSSPENDLIRIGVYDPVTKAWRGTVTSASSFDSSVNGRLRININQAGEVWGASWHASMTKAQADTPAAGQQTKQFDLVLTAPPPQPLLNRPVVLNPDGKIAEPEPEKTMFQKYWWVLLGVAVLAMAGGGDK

Organism: NCBI:txid136370

Solvent-accessible surface area (backbone atoms only — not comparable to full-atom values): 12391 Å² total; per-residue (Å²): 131,74,71,66,60,57,54,58,59,59,58,66,67,68,74,77,79,77,80,85,74,74,76,75,76,63,74,41,73,52,66,36,29,36,30,40,73,77,47,96,62,70,44,76,28,32,34,35,40,32,36,78,82,61,85,46,74,44,76,79,42,77,46,82,78,87,82,52,96,49,82,64,38,44,42,28,34,29,19,38,72,41,86,85,81,69,45,77,32,57,38,75,38,53,41,73,43,71,37,83,87,34,28,31,32,44,38,38,35,24,44,90,87,59,48,77,66,35,26,41,73,45,64,43,78,73,73,79,76,76,88,70,95,74,78,90,72,67,54,78,46,78,46,78,42,68,55,74,79,78,82,78,80,87,71,76,78,82,81,62,57,41,100,86,71,41,74,60,71,78,75,78,77,73,48,70,61,77,74,42,48,67,56,56,50,50,52,52,52,50,54,68,70,66,72,77,79,137

Radius of gyration: 35.62 Å; Cα contacts (8 Å, |Δi|>4): 267; chains: 1; bounding box: 75×51×109 Å

Nearest PDB structures (foldseek):
  8eoi-assembly1_I  TM=6.039E-01  e=3.756E-07  Homo sapiens
  7ado-assembly1_I  TM=5.973E-01  e=2.106E-05  Homo sapiens
  7adp-assembly1_I  TM=5.382E-01  e=3.483E-05  Homo sapiens
  6xbd-assembly1_B  TM=2.111E-01  e=1.054E+00  Escherichia coli DEC6A
  5xax-assembly1_A  TM=3.322E-01  e=1.977E+00  Mus musculus

pLDDT: mean 77.77, std 16.88, range [38.91, 95.38]